Protein AF-0000000076605710 (afdb_homodimer)

Radius of gyration: 17.68 Å; Cα contacts (8 Å, |Δi|>4): 344; chains: 2; bounding box: 40×49×37 Å

Solvent-accessible surface area (backbone atoms only — not comparable to full-atom values): 10952 Å² total; per-residue (Å²): 124,69,54,29,32,46,36,38,36,35,40,30,33,60,92,41,44,65,60,48,52,48,45,44,66,69,43,54,51,50,52,45,43,73,76,45,65,84,54,49,58,42,30,26,36,51,57,64,91,76,65,66,71,50,42,39,36,38,39,35,34,51,25,70,46,70,66,52,46,51,54,49,51,61,61,44,48,64,55,52,50,49,51,32,73,74,51,44,82,58,50,43,73,51,74,47,37,30,36,56,72,41,114,124,69,53,29,33,44,36,39,36,36,41,31,34,59,91,42,44,67,60,50,53,48,44,43,66,68,42,54,51,50,52,46,44,73,76,44,66,84,52,50,58,40,29,26,35,51,56,66,91,78,66,67,71,50,44,40,34,38,40,35,34,52,26,68,45,69,66,51,47,52,53,49,51,61,61,44,48,65,54,52,50,49,51,33,71,74,50,43,83,58,49,43,74,50,74,49,36,31,37,58,73,44,115

Secondary structure (DSSP, 8-state):
-PPEEEEEEEEEEGGGHHHHHHHIIIIIHHHHHHH-TT-EEEEEEEE-SS--SEEEEEEEEEESSHHHHHHHHHHHHHHHHHHHHHHTTSSEEEEEEEEEEE-/-PPEEEEEEEEEEGGGHHHHHHHIIIIIHHHHHHH-TT-EEEEEEEE-SS--SEEEEEEEEEESSHHHHHHHHHHHHHHHHHHHHHHTTSSEEEEEEEEEEE-

Foldseek 3Di:
DWKKKKKKKKKAFPVCVVVVVCLVVPPLVVQCCVVPVPKDKDKDWDDDPPDDRITMMMIIIIDDDVVVVVVSCVSVVVSVVVVCVVPPPNMDMDIDMDTDDDD/DWKKKKKKKKKAFPVCVVVVVCLVVPPLVVQCCVVPVPKDKDKDWDDDPVDDRITMMMIIIIDDDVVVVVVSCVSVVVSVVVVCVVQPPNMDMDIDMDTDDDD

Sequence (206 aa):
MSVLIFNTSFYVPVTFADVWEEWIKTRLLPNVEASLPQLVVEVFEVVSQTGGEHLIYSVQWRCNNSEEIGQLDDLLAPELQSLVAQFGDKITHFSSVMKRTMGMSVLIFNTSFYVPVTFADVWEEWIKTRLLPNVEASLPQLVVEVFEVVSQTGGEHLIYSVQWRCNNSEEIGQLDDLLAPELQSLVAQFGDKITHFSSVMKRTMG

InterPro domains:
  IPR025563 Protein of unknown function DUF4286 [PF14114] (4-100)

Structure (mmCIF, N/CA/C/O backbone):
data_AF-0000000076605710-model_v1
#
loop_
_entity.id
_entity.type
_entity.pdbx_description
1 polymer 'DUF4286 domain-containing protein'
#
loop_
_atom_site.group_PDB
_atom_site.id
_atom_site.type_symbol
_atom_site.label_atom_id
_atom_site.label_alt_id
_atom_site.label_comp_id
_atom_site.label_asym_id
_atom_site.label_entity_id
_atom_site.label_seq_id
_atom_site.pdbx_PDB_ins_code
_atom_site.Cartn_x
_atom_site.Cartn_y
_atom_site.Cartn_z
_atom_site.occupancy
_atom_site.B_iso_or_equiv
_atom_site.auth_seq_id
_atom_site.auth_comp_id
_atom_site.auth_asym_id
_atom_site.auth_atom_id
_atom_site.pdbx_PDB_model_num
ATOM 1 N N . MET A 1 1 ? 21.141 -0.659 0.646 1 48 1 MET A N 1
ATOM 2 C CA . MET A 1 1 ? 20.312 -0.821 -0.549 1 48 1 MET A CA 1
ATOM 3 C C . MET A 1 1 ? 18.828 -0.706 -0.211 1 48 1 MET A C 1
ATOM 5 O O . MET A 1 1 ? 18.375 -1.271 0.782 1 48 1 MET A O 1
ATOM 9 N N . SER A 1 2 ? 18.016 0.394 -0.629 1 64.75 2 SER A N 1
ATOM 10 C CA . SER A 1 2 ? 16.688 0.756 -0.138 1 64.75 2 SER A CA 1
ATOM 11 C C . SER A 1 2 ? 15.664 -0.318 -0.479 1 64.75 2 SER A C 1
ATOM 13 O O . SER A 1 2 ? 15.75 -0.955 -1.531 1 64.75 2 SER A O 1
ATOM 15 N N . VAL A 1 3 ? 14.969 -0.898 0.434 1 82.5 3 VAL A N 1
ATOM 16 C CA . VAL A 1 3 ? 13.961 -1.943 0.311 1 82.5 3 VAL A CA 1
ATOM 17 C C . VAL A 1 3 ? 12.844 -1.475 -0.618 1 82.5 3 VAL A C 1
ATOM 19 O O . VAL A 1 3 ? 12.383 -0.334 -0.521 1 82.5 3 VAL A O 1
ATOM 22 N N . LEU A 1 4 ? 12.641 -2.273 -1.736 1 94.94 4 LEU A N 1
ATOM 23 C CA . LEU A 1 4 ? 11.516 -2.076 -2.652 1 94.94 4 LEU A CA 1
ATOM 24 C C . LEU A 1 4 ? 10.336 -2.963 -2.268 1 94.94 4 LEU A C 1
ATOM 26 O O . LEU A 1 4 ? 10.531 -4.086 -1.794 1 94.94 4 LEU A O 1
ATOM 30 N N . ILE A 1 5 ? 9.156 -2.396 -2.424 1 96.62 5 ILE A N 1
ATOM 31 C CA . ILE A 1 5 ? 7.945 -3.186 -2.221 1 96.62 5 ILE A CA 1
ATOM 32 C C . ILE A 1 5 ? 7.238 -3.396 -3.557 1 96.62 5 ILE A C 1
ATOM 34 O O . ILE A 1 5 ? 6.988 -2.438 -4.293 1 96.62 5 ILE A O 1
ATOM 38 N N . PHE A 1 6 ? 7.117 -4.594 -3.902 1 97.31 6 PHE A N 1
ATOM 39 C CA . PHE A 1 6 ? 6.242 -4.938 -5.02 1 97.31 6 PHE A CA 1
ATOM 40 C C . PHE A 1 6 ? 4.816 -5.172 -4.539 1 97.31 6 PHE A C 1
ATOM 42 O O . PHE A 1 6 ? 4.543 -6.148 -3.836 1 97.31 6 PHE A O 1
ATOM 49 N N . ASN A 1 7 ? 3.871 -4.293 -4.906 1 96.38 7 ASN A N 1
ATOM 50 C CA . ASN A 1 7 ? 2.492 -4.32 -4.43 1 96.38 7 ASN A CA 1
ATOM 51 C C . ASN A 1 7 ? 1.525 -4.734 -5.535 1 96.38 7 ASN A C 1
ATOM 53 O O . ASN A 1 7 ? 1.534 -4.16 -6.625 1 96.38 7 ASN A O 1
ATOM 57 N N . THR A 1 8 ? 0.757 -5.75 -5.312 1 97 8 THR A N 1
ATOM 58 C CA . THR A 1 8 ? -0.344 -6.102 -6.203 1 97 8 THR A CA 1
ATOM 59 C C . THR A 1 8 ? -1.68 -6.02 -5.469 1 97 8 THR A C 1
ATOM 61 O O . THR A 1 8 ? -1.888 -6.707 -4.469 1 97 8 THR A O 1
ATOM 64 N N . SER A 1 9 ? -2.559 -5.156 -5.949 1 96.56 9 SER A N 1
ATOM 65 C CA . SER A 1 9 ? -3.904 -5.023 -5.398 1 96.56 9 SER A CA 1
ATOM 66 C C . SER A 1 9 ? -4.918 -5.812 -6.219 1 96.56 9 SER A C 1
ATOM 68 O O . SER A 1 9 ? -4.852 -5.828 -7.449 1 96.56 9 SER A O 1
ATOM 70 N N . PHE A 1 10 ? -5.82 -6.418 -5.586 1 97.19 10 PHE A N 1
ATOM 71 C CA . PHE A 1 10 ? -6.891 -7.195 -6.199 1 97.19 10 PHE A CA 1
ATOM 72 C C . PHE A 1 10 ? -8.25 -6.613 -5.844 1 97.19 10 PHE A C 1
ATOM 74 O O . PHE A 1 10 ? -8.516 -6.293 -4.684 1 97.19 10 PHE A O 1
ATOM 81 N N . TYR A 1 11 ? -9.031 -6.395 -6.793 1 96.62 11 TYR A N 1
ATOM 82 C CA . TYR A 1 11 ? -10.43 -6.012 -6.652 1 96.62 11 TYR A CA 1
ATOM 83 C C . TYR A 1 11 ? -11.352 -7.215 -6.844 1 96.62 11 TYR A C 1
ATOM 85 O O . TYR A 1 11 ? -11.508 -7.711 -7.961 1 96.62 11 TYR A O 1
ATOM 93 N N . VAL A 1 12 ? -11.938 -7.648 -5.777 1 96.56 12 VAL A N 1
ATOM 94 C CA . VAL A 1 12 ? -12.594 -8.953 -5.734 1 96.56 12 VAL A CA 1
ATOM 95 C C . VAL A 1 12 ? -14.062 -8.773 -5.348 1 96.56 12 VAL A C 1
ATOM 97 O O . VAL A 1 12 ? -14.367 -8.352 -4.23 1 96.56 12 VAL A O 1
ATOM 100 N N . PRO A 1 13 ? -15.016 -9.102 -6.32 1 96.69 13 PRO A N 1
ATOM 101 C CA . PRO A 1 13 ? -16.406 -9.133 -5.855 1 96.69 13 PRO A CA 1
ATOM 102 C C . PRO A 1 13 ? -16.578 -9.984 -4.602 1 96.69 13 PRO A C 1
ATOM 104 O O . PRO A 1 13 ? -15.953 -11.031 -4.469 1 96.69 13 PRO A O 1
ATOM 107 N N . VAL A 1 14 ? -17.469 -9.469 -3.715 1 94.69 14 VAL A N 1
ATOM 108 C CA . VAL A 1 14 ? -17.703 -10.133 -2.438 1 94.69 14 VAL A CA 1
ATOM 109 C C . VAL A 1 14 ? -18.031 -11.602 -2.678 1 94.69 14 VAL A C 1
ATOM 111 O O . VAL A 1 14 ? -17.625 -12.477 -1.906 1 94.69 14 VAL A O 1
ATOM 114 N N . THR A 1 15 ? -18.672 -11.922 -3.773 1 95.38 15 THR A N 1
ATOM 115 C CA . THR A 1 15 ? -19.125 -13.273 -4.078 1 95.38 15 THR A CA 1
ATOM 116 C C . THR A 1 15 ? -17.938 -14.172 -4.438 1 95.38 15 THR A C 1
ATOM 118 O O . THR A 1 15 ? -18.078 -15.398 -4.453 1 95.38 15 THR A O 1
ATOM 121 N N . PHE A 1 16 ? -16.812 -13.578 -4.68 1 96.75 16 PHE A N 1
ATOM 122 C CA . PHE A 1 16 ? -15.656 -14.359 -5.09 1 96.75 16 PHE A CA 1
ATOM 123 C C . PHE A 1 16 ? -14.586 -14.344 -4.008 1 96.75 16 PHE A C 1
ATOM 125 O O . PHE A 1 16 ? -13.477 -14.852 -4.215 1 96.75 16 PHE A O 1
ATOM 132 N N . ALA A 1 17 ? -14.844 -13.758 -2.869 1 94.94 17 ALA A N 1
ATOM 133 C CA . ALA A 1 17 ? -13.852 -13.586 -1.81 1 94.94 17 ALA A CA 1
ATOM 134 C C . ALA A 1 17 ? -13.227 -14.914 -1.41 1 94.94 17 ALA A C 1
ATOM 136 O O . ALA A 1 17 ? -12.008 -15.039 -1.327 1 94.94 17 ALA A O 1
ATOM 137 N N . ASP A 1 18 ? -14.055 -15.898 -1.23 1 96.06 18 ASP A N 1
ATOM 138 C CA . ASP A 1 18 ? -13.57 -17.203 -0.801 1 96.06 18 ASP A CA 1
ATOM 139 C C . ASP A 1 18 ? -12.68 -17.828 -1.866 1 96.06 18 ASP A C 1
ATOM 141 O O . ASP A 1 18 ? -11.656 -18.453 -1.544 1 96.06 18 ASP A O 1
ATOM 145 N N . VAL A 1 19 ? -13.094 -17.734 -3.066 1 95.5 19 VAL A N 1
ATOM 146 C CA . VAL A 1 19 ? -12.344 -18.312 -4.176 1 95.5 19 VAL A CA 1
ATOM 147 C C . VAL A 1 19 ? -10.977 -17.641 -4.289 1 95.5 19 VAL A C 1
ATOM 149 O O . VAL A 1 19 ? -9.961 -18.312 -4.465 1 95.5 19 VAL A O 1
ATOM 152 N N . TRP A 1 20 ? -10.961 -16.375 -4.172 1 97 20 TRP A N 1
ATOM 153 C CA . TRP A 1 20 ? -9.695 -15.633 -4.234 1 97 20 TRP A CA 1
ATOM 154 C C . TRP A 1 20 ? -8.781 -16.031 -3.08 1 97 20 TRP A C 1
ATOM 156 O O . TRP A 1 20 ? -7.582 -16.234 -3.273 1 97 20 TRP A O 1
ATOM 166 N N . GLU A 1 21 ? -9.375 -16.094 -1.9 1 96.31 21 GLU A N 1
ATOM 167 C CA . GLU A 1 21 ? -8.586 -16.453 -0.726 1 96.31 21 GLU A CA 1
ATOM 168 C C . GLU A 1 21 ? -7.973 -17.844 -0.879 1 96.31 21 GLU A C 1
ATOM 170 O O . GLU A 1 21 ? -6.816 -18.062 -0.519 1 96.31 21 GLU A O 1
ATOM 175 N N . GLU A 1 22 ? -8.766 -18.719 -1.435 1 96.12 22 GLU A N 1
ATOM 176 C CA . GLU A 1 22 ? -8.234 -20.047 -1.696 1 96.12 22 GLU A CA 1
ATOM 177 C C . GLU A 1 22 ? -7.105 -20 -2.723 1 96.12 22 GLU A C 1
ATOM 179 O O . GLU A 1 22 ? -6.066 -20.641 -2.537 1 96.12 22 GLU A O 1
ATOM 184 N N . TRP A 1 23 ? -7.336 -19.266 -3.803 1 97.06 23 TRP A N 1
ATOM 185 C CA . TRP A 1 23 ? -6.344 -19.125 -4.867 1 97.06 23 TRP A CA 1
ATOM 186 C C . TRP A 1 23 ? -5.047 -18.531 -4.332 1 97.06 23 TRP A C 1
ATOM 188 O O . TRP A 1 23 ? -3.961 -19.062 -4.605 1 97.06 23 TRP A O 1
ATOM 198 N N . ILE A 1 24 ? -5.102 -17.5 -3.486 1 97.62 24 ILE A N 1
ATOM 199 C CA . ILE A 1 24 ? -3.914 -16.828 -2.957 1 97.62 24 ILE A CA 1
ATOM 200 C C . ILE A 1 24 ? -3.16 -17.781 -2.031 1 97.62 24 ILE A C 1
ATOM 202 O O . ILE A 1 24 ? -1.93 -17.844 -2.061 1 97.62 24 ILE A O 1
ATOM 206 N N . LYS A 1 25 ? -3.855 -18.609 -1.23 1 96.69 25 LYS A N 1
ATOM 207 C CA . LYS A 1 25 ? -3.266 -19.469 -0.205 1 96.69 25 LYS A CA 1
ATOM 208 C C . LYS A 1 25 ? -2.693 -20.734 -0.816 1 96.69 25 LYS A C 1
ATOM 210 O O . LYS A 1 25 ? -1.734 -21.312 -0.291 1 96.69 25 LYS A O 1
ATOM 215 N N . THR A 1 26 ? -3.26 -21.141 -1.934 1 96.31 26 THR A N 1
ATOM 216 C CA . THR A 1 26 ? -2.889 -22.469 -2.412 1 96.31 26 THR A CA 1
ATOM 217 C C . THR A 1 26 ? -2.09 -22.375 -3.709 1 96.31 26 THR A C 1
ATOM 219 O O . THR A 1 26 ? -1.462 -23.344 -4.129 1 96.31 26 THR A O 1
ATOM 222 N N . ARG A 1 27 ? -2.125 -21.219 -4.32 1 96.12 27 ARG A N 1
ATOM 223 C CA . ARG A 1 27 ? -1.449 -21.094 -5.609 1 96.12 27 ARG A CA 1
ATOM 224 C C . ARG A 1 27 ? -0.389 -20 -5.57 1 96.12 27 ARG A C 1
ATOM 226 O O . ARG A 1 27 ? 0.808 -20.297 -5.5 1 96.12 27 ARG A O 1
ATOM 233 N N . LEU A 1 28 ? -0.766 -18.766 -5.477 1 97.38 28 LEU A N 1
ATOM 234 C CA . LEU A 1 28 ? 0.167 -17.672 -5.652 1 97.38 28 LEU A CA 1
ATOM 235 C C . LEU A 1 28 ? 1.242 -17.688 -4.57 1 97.38 28 LEU A C 1
ATOM 237 O O . LEU A 1 28 ? 2.436 -17.719 -4.879 1 97.38 28 LEU A O 1
ATOM 241 N N . LEU A 1 29 ? 0.812 -17.656 -3.322 1 97.5 29 LEU A N 1
ATOM 242 C CA . LEU A 1 29 ? 1.769 -17.516 -2.23 1 97.5 29 LEU A CA 1
ATOM 243 C C . LEU A 1 29 ? 2.701 -18.719 -2.158 1 97.5 29 LEU A C 1
ATOM 245 O O . LEU A 1 29 ? 3.924 -18.562 -2.104 1 97.5 29 LEU A O 1
ATOM 249 N N . PRO A 1 30 ? 2.236 -19.953 -2.246 1 97.56 30 PRO A N 1
ATOM 250 C CA . PRO A 1 30 ? 3.137 -21.109 -2.186 1 97.56 30 PRO A CA 1
ATOM 251 C C . PRO A 1 30 ? 4.121 -21.156 -3.355 1 97.56 30 PRO A C 1
ATOM 253 O O . PRO A 1 30 ? 5.273 -21.547 -3.182 1 97.56 30 PRO A O 1
ATOM 256 N N . ASN A 1 31 ? 3.645 -20.766 -4.488 1 97.56 31 ASN A N 1
ATOM 257 C CA . ASN A 1 31 ? 4.527 -20.75 -5.648 1 97.56 31 ASN A CA 1
ATOM 258 C C . ASN A 1 31 ? 5.688 -19.781 -5.469 1 97.56 31 ASN A C 1
ATOM 260 O O . ASN A 1 31 ? 6.84 -20.125 -5.742 1 97.56 31 ASN A O 1
ATOM 264 N N . VAL A 1 32 ? 5.43 -18.562 -4.996 1 97.69 32 VAL A N 1
ATOM 265 C CA . VAL A 1 32 ? 6.48 -17.578 -4.781 1 97.69 32 VAL A CA 1
ATOM 266 C C . VAL A 1 32 ? 7.41 -18.047 -3.664 1 97.69 32 VAL A C 1
ATOM 268 O O . VAL A 1 32 ? 8.633 -17.938 -3.775 1 97.69 32 VAL A O 1
ATOM 271 N N . GLU A 1 33 ? 6.824 -18.578 -2.6 1 97.12 33 GLU A N 1
ATOM 272 C CA . GLU A 1 33 ? 7.633 -19.062 -1.485 1 97.12 33 GLU A CA 1
ATOM 273 C C . GLU A 1 33 ? 8.602 -20.156 -1.943 1 97.12 33 GLU A C 1
ATOM 275 O O . GLU A 1 33 ? 9.75 -20.188 -1.509 1 97.12 33 GLU A O 1
ATOM 280 N N . ALA A 1 34 ? 8.164 -21.031 -2.824 1 97.56 34 ALA A N 1
ATOM 281 C CA . ALA A 1 34 ? 8.992 -22.125 -3.312 1 97.56 34 ALA A CA 1
ATOM 282 C C . ALA A 1 34 ? 10.148 -21.594 -4.164 1 97.56 34 ALA A C 1
ATOM 284 O O . ALA A 1 34 ? 11.266 -22.109 -4.094 1 97.56 34 ALA A O 1
ATOM 285 N N . SER A 1 35 ? 9.93 -20.578 -4.914 1 97.56 35 SER A N 1
ATOM 286 C CA . SER A 1 35 ? 10.898 -20.094 -5.898 1 97.56 35 SER A CA 1
ATOM 287 C C . SER A 1 35 ? 11.781 -18.984 -5.312 1 97.56 35 SER A C 1
ATOM 289 O O . SER A 1 35 ? 12.945 -18.859 -5.688 1 97.56 35 SER A O 1
ATOM 291 N N . LEU A 1 36 ? 11.188 -18.125 -4.461 1 97.44 36 LEU A N 1
ATOM 292 C CA . LEU A 1 36 ? 11.867 -17.016 -3.797 1 97.44 36 LEU A CA 1
ATOM 293 C C . LEU A 1 36 ? 11.602 -17.031 -2.297 1 97.44 36 LEU A C 1
ATOM 295 O O . LEU A 1 36 ? 10.969 -16.125 -1.765 1 97.44 36 LEU A O 1
ATOM 299 N N . PRO A 1 37 ? 12.219 -18.047 -1.632 1 96.94 37 PRO A N 1
ATOM 300 C CA . PRO A 1 37 ? 11.898 -18.266 -0.219 1 96.94 37 PRO A CA 1
ATOM 301 C C . PRO A 1 37 ? 12.359 -17.109 0.672 1 96.94 37 PRO A C 1
ATOM 303 O O . PRO A 1 37 ? 11.891 -16.969 1.802 1 96.94 37 PRO A O 1
ATOM 306 N N . GLN A 1 38 ? 13.164 -16.234 0.188 1 96.06 38 GLN A N 1
ATOM 307 C CA . GLN A 1 38 ? 13.734 -15.156 0.999 1 96.06 38 GLN A CA 1
ATOM 308 C C . GLN A 1 38 ? 12.805 -13.953 1.058 1 96.06 38 GLN A C 1
ATOM 310 O O . GLN A 1 38 ? 12.992 -13.055 1.876 1 96.06 38 GLN A O 1
ATOM 315 N N . LEU A 1 39 ? 11.812 -13.922 0.18 1 96.38 39 LEU A N 1
ATOM 316 C CA . LEU A 1 39 ? 10.938 -12.758 0.145 1 96.38 39 LEU A CA 1
ATOM 317 C C . LEU A 1 39 ? 9.93 -12.797 1.288 1 96.38 39 LEU A C 1
ATOM 319 O O . LEU A 1 39 ? 9.383 -13.859 1.597 1 96.38 39 LEU A O 1
ATOM 323 N N . VAL A 1 40 ? 9.781 -11.68 1.859 1 95.19 40 VAL A N 1
ATOM 324 C CA . VAL A 1 40 ? 8.75 -11.477 2.871 1 95.19 40 VAL A CA 1
ATOM 325 C C . VAL A 1 40 ? 7.484 -10.922 2.219 1 95.19 40 VAL A C 1
ATOM 327 O O . VAL A 1 40 ? 7.547 -9.969 1.445 1 95.19 40 VAL A O 1
ATOM 330 N N . VAL A 1 41 ? 6.34 -11.578 2.535 1 97.25 41 VAL A N 1
ATOM 331 C CA . VAL A 1 41 ? 5.074 -11.133 1.959 1 97.25 41 VAL A CA 1
ATOM 332 C C . VAL A 1 41 ? 4.098 -10.773 3.074 1 97.25 41 VAL A C 1
ATOM 334 O O . VAL A 1 41 ? 4.082 -11.414 4.129 1 97.25 41 VAL A O 1
ATOM 337 N N . GLU A 1 42 ? 3.363 -9.766 2.852 1 95.25 42 GLU A N 1
ATOM 338 C CA . GLU A 1 42 ? 2.219 -9.391 3.678 1 95.25 42 GLU A CA 1
ATOM 339 C C . GLU A 1 42 ? 0.968 -9.188 2.828 1 95.25 42 GLU A C 1
ATOM 341 O O . GLU A 1 42 ? 1.04 -8.617 1.736 1 95.25 42 GLU A O 1
ATOM 346 N N . VAL A 1 43 ? -0.149 -9.719 3.338 1 97 43 VAL A N 1
ATOM 347 C CA . VAL A 1 43 ? -1.433 -9.562 2.662 1 97 43 VAL A CA 1
ATOM 348 C C . VAL A 1 43 ? -2.365 -8.703 3.512 1 97 43 VAL A C 1
ATOM 350 O O . VAL A 1 43 ? -2.549 -8.969 4.703 1 97 43 VAL A O 1
ATOM 353 N N . PHE A 1 44 ? -2.896 -7.703 2.84 1 96.38 44 PHE A N 1
ATOM 354 C CA . PHE A 1 44 ? -3.779 -6.77 3.531 1 96.38 44 PHE A CA 1
ATOM 355 C C . PHE A 1 44 ? -5.152 -6.738 2.871 1 96.38 44 PHE A C 1
ATOM 357 O O . PHE A 1 44 ? -5.266 -6.895 1.653 1 96.38 44 PHE A O 1
ATOM 364 N N . GLU A 1 45 ? -6.148 -6.562 3.658 1 95.12 45 GLU A N 1
ATOM 365 C CA . GLU A 1 45 ? -7.449 -6.086 3.201 1 95.12 45 GLU A CA 1
ATOM 366 C C . GLU A 1 45 ? -7.57 -4.574 3.369 1 95.12 45 GLU A C 1
ATOM 368 O O . GLU A 1 45 ? -7.258 -4.035 4.434 1 95.12 45 GLU A O 1
ATOM 373 N N . VAL A 1 46 ? -7.914 -3.873 2.262 1 94.44 46 VAL A N 1
ATOM 374 C CA . VAL A 1 46 ? -8.195 -2.445 2.367 1 94.44 46 VAL A CA 1
ATOM 375 C C . VAL A 1 46 ? -9.594 -2.232 2.941 1 94.44 46 VAL A C 1
ATOM 377 O O . VAL A 1 46 ? -10.594 -2.58 2.307 1 94.44 46 VAL A O 1
ATOM 380 N N . VAL A 1 47 ? -9.656 -1.692 4.137 1 89.19 47 VAL A N 1
ATOM 381 C CA . VAL A 1 47 ? -10.898 -1.603 4.898 1 89.19 47 VAL A CA 1
ATOM 382 C C . VAL A 1 47 ? -11.656 -0.337 4.504 1 89.19 47 VAL A C 1
ATOM 384 O O . VAL A 1 47 ? -11.141 0.773 4.645 1 89.19 47 VAL A O 1
ATOM 387 N N . SER A 1 48 ? -12.703 -0.587 3.781 1 77.19 48 SER A N 1
ATOM 388 C CA . SER A 1 48 ? -13.602 0.522 3.477 1 77.19 48 SER A CA 1
ATOM 389 C C . SER A 1 48 ? -14.656 0.7 4.566 1 77.19 48 SER A C 1
ATOM 391 O O . SER A 1 48 ? -15.047 -0.269 5.219 1 77.19 48 SER A O 1
ATOM 393 N N . GLN A 1 49 ? -14.992 1.981 4.863 1 69.06 49 GLN A N 1
ATOM 394 C CA . GLN A 1 49 ? -16.047 2.248 5.836 1 69.06 49 GLN A CA 1
ATOM 395 C C . GLN A 1 49 ? -17.422 1.977 5.238 1 69.06 49 GLN A C 1
ATOM 397 O O . GLN A 1 49 ? -18.375 1.654 5.961 1 69.06 49 GLN A O 1
ATOM 402 N N . THR A 1 50 ? -17.641 2.016 4.02 1 67.56 50 THR A N 1
ATOM 403 C CA . THR A 1 50 ? -18.984 1.976 3.439 1 67.56 50 THR A CA 1
ATOM 404 C C . THR A 1 50 ? -19.312 0.576 2.928 1 67.56 50 THR A C 1
ATOM 406 O O . THR A 1 50 ? -20.438 0.305 2.523 1 67.56 50 THR A O 1
ATOM 409 N N . GLY A 1 51 ? -18.562 -0.346 3.291 1 68.56 51 GLY A N 1
ATOM 410 C CA . GLY A 1 51 ? -18.828 -1.613 2.631 1 68.56 51 GLY A CA 1
ATOM 411 C C . GLY A 1 51 ? -19.016 -1.477 1.132 1 68.56 51 GLY A C 1
ATOM 412 O O . GLY A 1 51 ? -19.062 -0.363 0.606 1 68.56 51 GLY A O 1
ATOM 413 N N . GLY A 1 52 ? -18.75 -2.381 0.242 1 80.62 52 GLY A N 1
ATOM 414 C CA . GLY A 1 52 ? -18.969 -2.311 -1.192 1 80.62 52 GLY A CA 1
ATOM 415 C C . GLY A 1 52 ? -19.094 -3.676 -1.845 1 80.62 52 GLY A C 1
ATOM 416 O O . GLY A 1 52 ? -19.031 -4.703 -1.164 1 80.62 52 GLY A O 1
ATOM 417 N N . GLU A 1 53 ? -19.516 -3.631 -3.08 1 90.38 53 GLU A N 1
ATOM 418 C CA . GLU A 1 53 ? -19.656 -4.836 -3.893 1 90.38 53 GLU A CA 1
ATOM 419 C C . GLU A 1 53 ? -18.297 -5.496 -4.133 1 90.38 53 GLU A C 1
ATOM 421 O O . GLU A 1 53 ? -18.234 -6.668 -4.52 1 90.38 53 GLU A O 1
ATOM 426 N N . HIS A 1 54 ? -17.266 -4.805 -3.891 1 93.75 54 HIS A N 1
ATOM 427 C CA . HIS A 1 54 ? -15.938 -5.359 -4.09 1 93.75 54 HIS A CA 1
ATOM 428 C C . HIS A 1 54 ? -15.094 -5.242 -2.824 1 93.75 54 HIS A C 1
ATOM 430 O O . HIS A 1 54 ? -15.195 -4.25 -2.098 1 93.75 54 HIS A O 1
ATOM 436 N N . LEU A 1 55 ? -14.312 -6.25 -2.58 1 95 55 LEU A N 1
ATOM 437 C CA . LEU A 1 55 ? -13.227 -6.219 -1.611 1 95 55 LEU A CA 1
ATOM 438 C C . LEU A 1 55 ? -11.898 -5.906 -2.297 1 95 55 LEU A C 1
ATOM 440 O O . LEU A 1 55 ? -11.68 -6.305 -3.445 1 95 55 LEU A O 1
ATOM 444 N N . ILE A 1 56 ? -11.102 -5.148 -1.61 1 95.88 56 ILE A N 1
ATOM 445 C CA . ILE A 1 56 ? -9.773 -4.852 -2.143 1 95.88 56 ILE A CA 1
ATOM 446 C C . ILE A 1 56 ? -8.711 -5.473 -1.247 1 95.88 56 ILE A C 1
ATOM 448 O O . ILE A 1 56 ? -8.711 -5.266 -0.032 1 95.88 56 ILE A O 1
ATOM 452 N N . TYR A 1 57 ? -7.848 -6.285 -1.842 1 96.94 57 TYR A N 1
ATOM 453 C CA . TYR A 1 57 ? -6.699 -6.871 -1.161 1 96.94 57 TYR A CA 1
ATOM 454 C C . TYR A 1 57 ? -5.391 -6.34 -1.74 1 96.94 57 TYR A C 1
ATOM 456 O O . TYR A 1 57 ? -5.293 -6.098 -2.945 1 96.94 57 TYR A O 1
ATOM 464 N N . SER A 1 58 ? -4.477 -6.141 -0.878 1 96.5 58 SER A N 1
ATOM 465 C CA . SER A 1 58 ? -3.121 -5.758 -1.271 1 96.5 58 SER A CA 1
ATOM 466 C C . SER A 1 58 ? -2.107 -6.82 -0.859 1 96.5 58 SER A C 1
ATOM 468 O O . SER A 1 58 ? -2.02 -7.18 0.316 1 96.5 58 SER A O 1
ATOM 470 N N . VAL A 1 59 ? -1.381 -7.371 -1.816 1 97.94 59 VAL A N 1
ATOM 471 C CA . VAL A 1 59 ? -0.295 -8.312 -1.573 1 97.94 59 VAL A CA 1
ATOM 472 C C . VAL A 1 59 ? 1.049 -7.629 -1.803 1 97.94 59 VAL A C 1
ATOM 474 O O . VAL A 1 59 ? 1.346 -7.188 -2.916 1 97.94 59 VAL A O 1
ATOM 477 N N . GLN A 1 60 ? 1.857 -7.547 -0.729 1 96.44 60 GLN A N 1
ATOM 478 C CA . GLN A 1 60 ? 3.1 -6.781 -0.771 1 96.44 60 GLN A CA 1
ATOM 479 C C . GLN A 1 60 ? 4.305 -7.676 -0.508 1 96.44 60 GLN A C 1
ATOM 481 O O . GLN A 1 60 ? 4.355 -8.375 0.505 1 96.44 60 GLN A O 1
ATOM 486 N N . TRP A 1 61 ? 5.234 -7.66 -1.44 1 97.62 61 TRP A N 1
ATOM 487 C CA . TRP A 1 61 ? 6.508 -8.352 -1.277 1 97.62 61 TRP A CA 1
ATOM 488 C C . TRP A 1 61 ? 7.645 -7.363 -1.062 1 97.62 61 TRP A C 1
ATOM 490 O O . TRP A 1 61 ? 7.777 -6.387 -1.804 1 97.62 61 TRP A O 1
ATOM 500 N N . ARG A 1 62 ? 8.445 -7.621 -0.062 1 96.06 62 ARG A N 1
ATOM 501 C CA . ARG A 1 62 ? 9.656 -6.844 0.152 1 96.06 62 ARG A CA 1
ATOM 502 C C . ARG A 1 62 ? 10.812 -7.402 -0.67 1 96.06 62 ARG A C 1
ATOM 504 O O . ARG A 1 62 ? 11.211 -8.555 -0.49 1 96.06 62 ARG A O 1
ATOM 511 N N . CYS A 1 63 ? 11.273 -6.594 -1.525 1 96.75 63 CYS A N 1
ATOM 512 C CA . CYS A 1 63 ? 12.375 -6.965 -2.402 1 96.75 63 CYS A CA 1
ATOM 513 C C . CYS A 1 63 ? 13.617 -6.129 -2.105 1 96.75 63 CYS A C 1
ATOM 515 O O . CYS A 1 63 ? 13.508 -4.949 -1.762 1 96.75 63 CYS A O 1
ATOM 517 N N . ASN A 1 64 ? 14.789 -6.715 -2.309 1 93.62 64 ASN A N 1
ATOM 518 C CA . ASN A 1 64 ? 16.031 -6.031 -1.974 1 93.62 64 ASN A CA 1
ATOM 519 C C . ASN A 1 64 ? 16.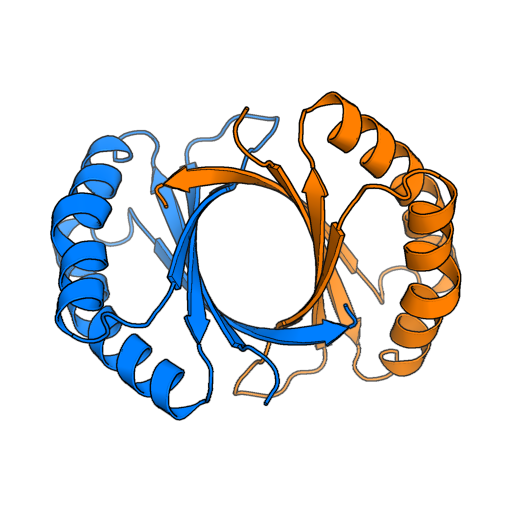594 -5.254 -3.166 1 93.62 64 ASN A C 1
ATOM 521 O O . ASN A 1 64 ? 17.438 -4.375 -3 1 93.62 64 ASN A O 1
ATOM 525 N N . ASN A 1 65 ? 16.156 -5.66 -4.359 1 93.12 65 ASN A N 1
ATOM 526 C CA . ASN A 1 65 ? 16.656 -5.031 -5.574 1 93.12 65 ASN A CA 1
ATOM 527 C C . ASN A 1 65 ? 15.727 -5.262 -6.758 1 93.12 65 ASN A C 1
ATOM 529 O O . ASN A 1 65 ? 14.734 -5.984 -6.645 1 93.12 65 ASN A O 1
ATOM 533 N N . SER A 1 66 ? 16.078 -4.582 -7.809 1 92.88 66 SER A N 1
ATOM 534 C CA . SER A 1 66 ? 15.258 -4.648 -9.008 1 92.88 66 SER A CA 1
ATOM 535 C C . SER A 1 66 ? 15.25 -6.055 -9.602 1 92.88 66 SER A C 1
ATOM 537 O O . SER A 1 66 ? 14.281 -6.461 -10.242 1 92.88 66 SER A O 1
ATOM 539 N N . GLU A 1 67 ? 16.312 -6.809 -9.367 1 95.31 67 GLU A N 1
ATOM 540 C CA . GLU A 1 67 ? 16.359 -8.18 -9.859 1 95.31 67 GLU A CA 1
ATOM 541 C C . GLU A 1 67 ? 15.273 -9.039 -9.227 1 95.31 67 GLU A C 1
ATOM 543 O O . GLU A 1 67 ? 14.578 -9.781 -9.922 1 95.31 67 GLU A O 1
ATOM 548 N N . GLU A 1 68 ? 15.109 -8.898 -7.926 1 96.06 68 GLU A N 1
ATOM 549 C CA . GLU A 1 68 ? 14.062 -9.633 -7.223 1 96.06 68 GLU A CA 1
ATOM 550 C C . GLU A 1 68 ? 12.68 -9.219 -7.711 1 96.06 68 GLU A C 1
ATOM 552 O O . GLU A 1 68 ? 11.781 -10.055 -7.828 1 96.06 68 GLU A O 1
ATOM 557 N N . ILE A 1 69 ? 12.531 -7.98 -8.031 1 96.75 69 ILE A N 1
ATOM 558 C CA . ILE A 1 69 ? 11.281 -7.477 -8.57 1 96.75 69 ILE A CA 1
ATOM 559 C C . ILE A 1 69 ? 10.977 -8.164 -9.898 1 96.75 69 ILE A C 1
ATOM 561 O O . ILE A 1 69 ? 9.859 -8.617 -10.133 1 96.75 69 ILE A O 1
ATOM 565 N N . GLY A 1 70 ? 12.008 -8.133 -10.727 1 96.81 70 GLY A N 1
ATOM 566 C CA . GLY A 1 70 ? 11.836 -8.797 -12.008 1 96.81 70 GLY A CA 1
ATOM 567 C C . GLY A 1 70 ? 11.469 -10.266 -11.875 1 96.81 70 GLY A C 1
ATOM 568 O O . GLY A 1 70 ? 10.57 -10.75 -12.57 1 96.81 70 GLY A O 1
ATOM 569 N N . GLN A 1 71 ? 12.133 -11 -11.023 1 97.75 71 GLN A N 1
ATOM 570 C CA . GLN A 1 71 ? 11.852 -12.406 -10.781 1 97.75 71 GLN A CA 1
ATOM 571 C C . GLN A 1 71 ? 10.422 -12.602 -10.273 1 97.75 71 GLN A C 1
ATOM 573 O O . GLN A 1 71 ? 9.727 -13.523 -10.703 1 97.75 71 GLN A O 1
ATOM 578 N N . LEU A 1 72 ? 10.039 -11.781 -9.344 1 98.06 72 LEU A N 1
ATOM 579 C CA . LEU A 1 72 ? 8.695 -11.852 -8.789 1 98.06 72 LEU A CA 1
ATOM 580 C C . LEU A 1 72 ? 7.645 -11.594 -9.867 1 98.06 72 LEU A C 1
ATOM 582 O O . LEU A 1 72 ? 6.66 -12.328 -9.977 1 98.06 72 LEU A O 1
ATOM 586 N N . ASP A 1 73 ? 7.902 -10.555 -10.609 1 97 73 ASP A N 1
ATOM 587 C CA . ASP A 1 73 ? 6.996 -10.219 -11.703 1 97 73 ASP A CA 1
ATOM 588 C C . ASP A 1 73 ? 6.82 -11.406 -12.648 1 97 73 ASP A C 1
ATOM 590 O O . ASP A 1 73 ? 5.699 -11.727 -13.055 1 97 73 ASP A O 1
ATOM 594 N N . ASP A 1 74 ? 7.902 -12.078 -12.953 1 97.38 74 ASP A N 1
ATOM 595 C CA . ASP A 1 74 ? 7.887 -13.25 -13.828 1 97.38 74 ASP A CA 1
ATOM 596 C C . ASP A 1 74 ? 7.066 -14.383 -13.219 1 97.38 74 ASP A C 1
ATOM 598 O O . ASP A 1 74 ? 6.379 -15.117 -13.93 1 97.38 74 ASP A O 1
ATOM 602 N N . LEU A 1 75 ? 7.141 -14.523 -11.914 1 97.69 75 LEU A N 1
ATOM 603 C CA . LEU A 1 75 ? 6.43 -15.586 -11.227 1 97.69 75 LEU A CA 1
ATOM 604 C C . LEU A 1 75 ? 4.938 -15.289 -11.141 1 97.69 75 LEU A C 1
ATOM 606 O O . LEU A 1 75 ? 4.113 -16.203 -11.188 1 97.69 75 LEU A O 1
ATOM 610 N N . LEU A 1 76 ? 4.605 -14.023 -10.992 1 97.81 76 LEU A N 1
ATOM 611 C CA . LEU A 1 76 ? 3.213 -13.625 -10.82 1 97.81 76 LEU A CA 1
ATOM 612 C C . LEU A 1 76 ? 2.459 -13.688 -12.141 1 97.81 76 LEU A C 1
ATOM 614 O O . LEU A 1 76 ? 1.27 -14.008 -12.172 1 97.81 76 LEU A O 1
ATOM 618 N N . ALA A 1 77 ? 3.168 -13.414 -13.234 1 97.19 77 ALA A N 1
ATOM 619 C CA . ALA A 1 77 ? 2.531 -13.211 -14.531 1 97.19 77 ALA 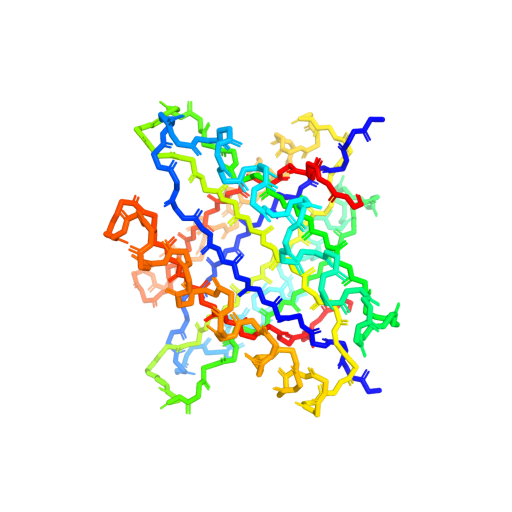A CA 1
ATOM 620 C C . ALA A 1 77 ? 1.657 -14.406 -14.906 1 97.19 77 ALA A C 1
ATOM 622 O O . ALA A 1 77 ? 0.458 -14.25 -15.148 1 97.19 77 ALA A O 1
ATOM 623 N N . PRO A 1 78 ? 2.158 -15.648 -14.883 1 97.19 78 PRO A N 1
ATOM 624 C CA . PRO A 1 78 ? 1.316 -16.781 -15.25 1 97.19 78 PRO A CA 1
ATOM 625 C C . PRO A 1 78 ? 0.171 -17.016 -14.273 1 97.19 78 PRO A C 1
ATOM 627 O O . PRO A 1 78 ? -0.905 -17.484 -14.664 1 97.19 78 PRO A O 1
ATOM 630 N N . GLU A 1 79 ? 0.357 -16.781 -12.953 1 97.06 79 GLU A N 1
ATOM 631 C CA . GLU A 1 79 ? -0.696 -16.953 -11.953 1 97.06 79 GLU A CA 1
ATOM 632 C C . GLU A 1 79 ? -1.826 -15.953 -12.172 1 97.06 79 GLU A C 1
ATOM 634 O O . GLU A 1 79 ? -3.004 -16.312 -12.109 1 97.06 79 GLU A O 1
ATOM 639 N N . LEU A 1 80 ? -1.418 -14.727 -12.484 1 97 80 LEU A N 1
ATOM 640 C CA . LEU A 1 80 ? -2.41 -13.68 -12.727 1 97 80 LEU A CA 1
ATOM 641 C C . LEU A 1 80 ? -3.17 -13.953 -14.023 1 97 80 LEU A C 1
ATOM 643 O O . LEU A 1 80 ? -4.383 -13.734 -14.094 1 97 80 LEU A O 1
ATOM 647 N N . GLN A 1 81 ? -2.447 -14.422 -15.016 1 96.19 81 GLN A N 1
ATOM 648 C CA . GLN A 1 81 ? -3.107 -14.797 -16.266 1 96.19 81 GLN A CA 1
ATOM 649 C C . GLN A 1 81 ? -4.113 -15.922 -16.031 1 96.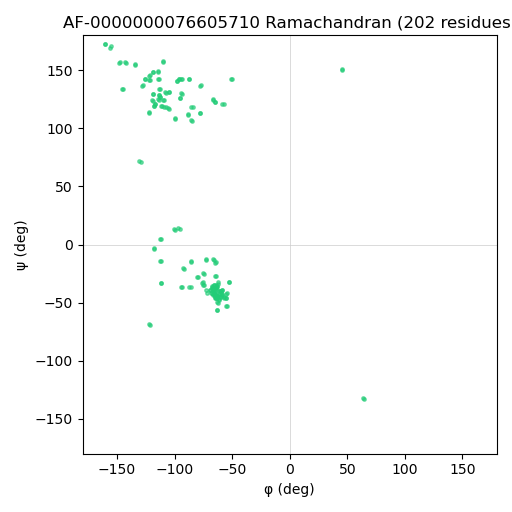19 81 GLN A C 1
ATOM 651 O O . GLN A 1 81 ? -5.207 -15.906 -16.609 1 96.19 81 GLN A O 1
ATOM 656 N N . SER A 1 82 ? -3.73 -16.859 -15.195 1 94.31 82 SER A N 1
ATOM 657 C CA . SER A 1 82 ? -4.637 -17.953 -14.891 1 94.31 82 SER A CA 1
ATOM 658 C C . SER A 1 82 ? -5.879 -17.469 -14.148 1 94.31 82 SER A C 1
ATOM 660 O O . SER A 1 82 ? -6.977 -17.984 -14.367 1 94.31 82 SER A O 1
ATOM 662 N N . LEU A 1 83 ? -5.734 -16.516 -13.227 1 94.69 83 LEU A N 1
ATOM 663 C CA . LEU A 1 83 ? -6.852 -15.914 -12.516 1 94.69 83 LEU A CA 1
ATOM 664 C C . LEU A 1 83 ? -7.82 -15.242 -13.484 1 94.69 83 LEU A C 1
ATOM 666 O O . LEU A 1 83 ? -9.031 -15.453 -13.406 1 94.69 83 LEU A O 1
ATOM 670 N N . VAL A 1 84 ? -7.277 -14.57 -14.469 1 93.94 84 VAL A N 1
ATOM 671 C CA . VAL A 1 84 ? -8.07 -13.883 -15.477 1 93.94 84 VAL A CA 1
ATOM 672 C C . VAL A 1 84 ? -8.789 -14.914 -16.359 1 93.94 84 VAL A C 1
ATOM 674 O O . VAL A 1 84 ? -9.961 -14.734 -16.703 1 93.94 84 VAL A O 1
ATOM 677 N N . ALA A 1 85 ? -8.078 -15.953 -16.703 1 94.81 85 ALA A N 1
ATOM 678 C CA . ALA A 1 85 ? -8.664 -17 -17.547 1 94.81 85 ALA A CA 1
ATOM 679 C C . ALA A 1 85 ? -9.852 -17.656 -16.844 1 94.81 85 ALA A C 1
ATOM 681 O O . ALA A 1 85 ? -10.836 -18.031 -17.484 1 94.81 85 ALA A O 1
ATOM 682 N N . GLN A 1 86 ? -9.781 -17.766 -15.547 1 93.94 86 GLN A N 1
ATOM 683 C CA . GLN A 1 86 ? -10.805 -18.484 -14.789 1 93.94 86 GLN A CA 1
ATOM 684 C C . GLN A 1 86 ? -11.977 -17.562 -14.453 1 93.94 86 GLN A C 1
ATOM 686 O O . GLN A 1 86 ? -13.133 -18 -14.477 1 93.94 86 GLN A O 1
ATOM 691 N N . PHE A 1 87 ? -11.695 -16.281 -14.156 1 94 87 PHE A N 1
ATOM 692 C CA . PHE A 1 87 ? -12.758 -15.438 -13.602 1 94 87 PHE A CA 1
ATOM 693 C C . PHE A 1 87 ? -13.062 -14.266 -14.531 1 94 87 PHE A C 1
ATOM 695 O O . PHE A 1 87 ? -13.969 -13.484 -14.266 1 94 87 PHE A O 1
ATOM 702 N N . GLY A 1 88 ? -12.32 -14.148 -15.586 1 91.56 88 GLY A N 1
ATOM 703 C CA . GLY A 1 88 ? -12.516 -13.039 -16.5 1 91.56 88 GLY A CA 1
ATOM 704 C C . GLY A 1 88 ? -12.227 -11.688 -15.867 1 91.56 88 GLY A C 1
ATOM 705 O O . GLY A 1 88 ? -11.188 -11.508 -15.227 1 91.56 88 GLY A O 1
ATOM 706 N N . ASP A 1 89 ? -13.18 -10.758 -16.109 1 93 89 ASP A N 1
ATOM 707 C CA . ASP A 1 89 ? -12.961 -9.406 -15.602 1 93 89 ASP A CA 1
ATOM 708 C C . ASP A 1 89 ? -13.641 -9.211 -14.242 1 93 89 ASP A C 1
ATOM 710 O O . ASP A 1 89 ? -13.773 -8.078 -13.773 1 93 89 ASP A O 1
ATOM 714 N N . LYS A 1 90 ? -14.023 -10.25 -13.672 1 95.5 90 LYS A N 1
ATOM 715 C CA . LYS A 1 90 ? -14.695 -10.141 -12.375 1 95.5 90 LYS A CA 1
ATOM 716 C C . LYS A 1 90 ? -13.719 -9.75 -11.273 1 95.5 90 LYS A C 1
ATOM 718 O O . LYS A 1 90 ? -14.078 -9.039 -10.336 1 95.5 90 LYS A O 1
ATOM 723 N N . ILE A 1 91 ? -12.5 -10.414 -11.367 1 97.19 91 ILE A N 1
ATOM 724 C CA . ILE A 1 91 ? -11.406 -10.039 -10.477 1 97.19 91 ILE A CA 1
ATOM 725 C C . ILE A 1 91 ? -10.336 -9.289 -11.266 1 97.19 91 ILE A C 1
ATOM 727 O O . ILE A 1 91 ? -9.781 -9.82 -12.234 1 97.19 91 ILE A O 1
ATOM 731 N N . THR A 1 92 ? -10.133 -8.062 -10.867 1 96.75 92 THR A N 1
ATOM 732 C CA . THR A 1 92 ? -9.102 -7.27 -11.516 1 96.75 92 THR A CA 1
ATOM 733 C C . THR A 1 92 ? -7.922 -7.039 -10.57 1 96.75 92 THR A C 1
ATOM 735 O O . THR A 1 92 ? -8.039 -7.238 -9.367 1 96.75 92 THR A O 1
ATOM 738 N N . HIS A 1 93 ? -6.793 -6.742 -11.188 1 96.62 93 HIS A N 1
ATOM 739 C CA . HIS A 1 93 ? -5.594 -6.52 -10.383 1 96.62 93 HIS A CA 1
ATOM 740 C C . HIS A 1 93 ? -4.734 -5.41 -10.977 1 96.62 93 HIS A C 1
ATOM 742 O O . HIS A 1 93 ? -4.828 -5.113 -12.164 1 96.62 93 HIS A O 1
ATOM 748 N N . PHE A 1 94 ? -3.934 -4.816 -10.148 1 94.56 94 PHE A N 1
ATOM 749 C CA . PHE A 1 94 ? -2.986 -3.758 -10.477 1 94.56 94 PHE A CA 1
ATOM 750 C C . PHE A 1 94 ? -1.732 -3.869 -9.617 1 94.56 94 PHE A C 1
ATOM 752 O O . PHE A 1 94 ? -1.82 -4.066 -8.406 1 94.56 94 PHE A O 1
ATOM 759 N N . SER A 1 95 ? -0.551 -3.746 -10.352 1 95.31 95 SER A N 1
ATOM 760 C CA . SER A 1 95 ? 0.704 -3.842 -9.617 1 95.31 95 SER A CA 1
ATOM 761 C C . SER A 1 95 ? 1.512 -2.553 -9.727 1 95.31 95 SER A C 1
ATOM 763 O O . SER A 1 95 ? 1.424 -1.845 -10.734 1 95.31 95 SER A O 1
ATOM 765 N N . SER A 1 96 ? 2.238 -2.283 -8.672 1 94 96 SER A N 1
ATOM 766 C CA . SER A 1 96 ? 3.16 -1.154 -8.641 1 94 96 SER A CA 1
ATOM 767 C C . SER A 1 96 ? 4.379 -1.459 -7.777 1 94 96 SER A C 1
ATOM 769 O O . SER A 1 96 ? 4.363 -2.398 -6.98 1 94 96 SER A O 1
ATOM 771 N N . VAL A 1 97 ? 5.43 -0.736 -8.078 1 95.81 97 VAL A N 1
ATOM 772 C CA . VAL A 1 97 ? 6.629 -0.802 -7.25 1 95.81 97 VAL A CA 1
ATOM 773 C C . VAL A 1 97 ? 6.73 0.454 -6.387 1 95.81 97 VAL A C 1
ATOM 775 O O . VAL A 1 97 ? 6.5 1.566 -6.871 1 95.81 97 VAL A O 1
ATOM 778 N N . MET A 1 98 ? 6.969 0.154 -5.117 1 96 98 MET A N 1
ATOM 779 C CA . MET A 1 98 ? 7.195 1.245 -4.176 1 96 98 MET A CA 1
ATOM 780 C C . MET A 1 98 ? 8.625 1.221 -3.648 1 96 98 MET A C 1
ATOM 782 O O . MET A 1 98 ? 9.164 0.154 -3.34 1 96 98 MET A O 1
ATOM 786 N N . LYS A 1 99 ? 9.188 2.406 -3.658 1 95.12 99 LYS A N 1
ATOM 787 C CA . LYS A 1 99 ? 10.531 2.59 -3.119 1 95.12 99 LYS A CA 1
ATOM 788 C C . LYS A 1 99 ? 10.508 3.449 -1.859 1 95.12 99 LYS A C 1
ATOM 790 O O . LYS A 1 99 ? 9.961 4.555 -1.866 1 95.12 99 LYS A O 1
ATOM 795 N N . ARG A 1 100 ? 11.109 2.902 -0.812 1 94.06 100 ARG A N 1
ATOM 796 C CA . ARG A 1 100 ? 11.156 3.662 0.433 1 94.06 100 ARG A CA 1
ATOM 797 C C . ARG A 1 100 ? 12.031 4.902 0.285 1 94.06 100 ARG A C 1
ATOM 799 O O . ARG A 1 100 ? 13.164 4.816 -0.191 1 94.06 100 ARG A O 1
ATOM 806 N N . THR A 1 101 ? 11.414 6.035 0.588 1 93.25 101 THR A N 1
ATOM 807 C CA . THR A 1 101 ? 12.164 7.277 0.425 1 93.25 101 THR A CA 1
ATOM 808 C C . THR A 1 101 ? 12.461 7.91 1.78 1 93.25 101 THR A C 1
ATOM 810 O O . THR A 1 101 ? 13.359 8.75 1.896 1 93.25 101 THR A O 1
ATOM 813 N N . MET A 1 102 ? 11.672 7.801 2.725 1 82.19 102 MET A N 1
ATOM 814 C CA . MET A 1 102 ? 11.898 8.25 4.094 1 82.19 102 MET A CA 1
ATOM 815 C C . MET A 1 102 ? 11.492 7.176 5.098 1 82.19 102 MET A C 1
ATOM 817 O O . MET A 1 102 ? 10.602 6.371 4.828 1 82.19 102 MET A O 1
ATOM 821 N N . GLY A 1 103 ? 12.055 7.172 6.266 1 67.06 103 GLY A N 1
ATOM 822 C CA . GLY A 1 103 ? 11.711 6.266 7.352 1 67.06 103 GLY A CA 1
ATOM 823 C C . GLY A 1 103 ? 12.406 4.918 7.25 1 67.06 103 GLY A C 1
ATOM 824 O O . GLY A 1 103 ? 12.906 4.551 6.188 1 67.06 103 GLY A O 1
ATOM 825 N N . MET B 1 1 ? -3.109 -8.773 18.547 1 47.72 1 MET B N 1
ATOM 826 C CA . MET B 1 1 ? -3.912 -7.695 17.969 1 47.72 1 MET B CA 1
ATOM 827 C C . MET B 1 1 ? -3.393 -7.297 16.594 1 47.72 1 MET B C 1
ATOM 829 O O . MET B 1 1 ? -2.184 -7.156 16.406 1 47.72 1 MET B O 1
ATOM 833 N N . SER B 1 2 ? -4.105 -7.531 15.406 1 65.31 2 SER B N 1
ATOM 834 C CA . SER B 1 2 ? -3.598 -7.469 14.039 1 65.31 2 SER B CA 1
ATOM 835 C C . SER B 1 2 ? -3.18 -6.051 13.672 1 65.31 2 SER B C 1
ATOM 837 O O . SER B 1 2 ? -3.807 -5.078 14.102 1 65.31 2 SER B O 1
ATOM 839 N N . VAL B 1 3 ? -2 -5.789 13.289 1 83.44 3 VAL B N 1
ATOM 840 C CA . VAL B 1 3 ? -1.418 -4.504 12.906 1 83.44 3 VAL B CA 1
ATOM 841 C C . VAL B 1 3 ? -2.203 -3.908 11.734 1 83.44 3 VAL B C 1
ATOM 843 O O . VAL B 1 3 ? -2.539 -4.613 10.781 1 83.44 3 VAL B O 1
ATOM 846 N N . LEU B 1 4 ? -2.77 -2.672 11.977 1 94.94 4 LEU B N 1
ATOM 847 C CA . LEU B 1 4 ? -3.42 -1.879 10.938 1 94.94 4 LEU B CA 1
ATOM 848 C C . LEU B 1 4 ? -2.443 -0.881 10.328 1 94.94 4 LEU B C 1
ATOM 850 O O . LEU B 1 4 ? -1.567 -0.357 11.016 1 94.94 4 LEU B O 1
ATOM 854 N N . ILE B 1 5 ? -2.59 -0.707 9.031 1 96.56 5 ILE B N 1
ATOM 855 C CA . ILE B 1 5 ? -1.812 0.323 8.352 1 96.56 5 ILE B CA 1
ATOM 856 C 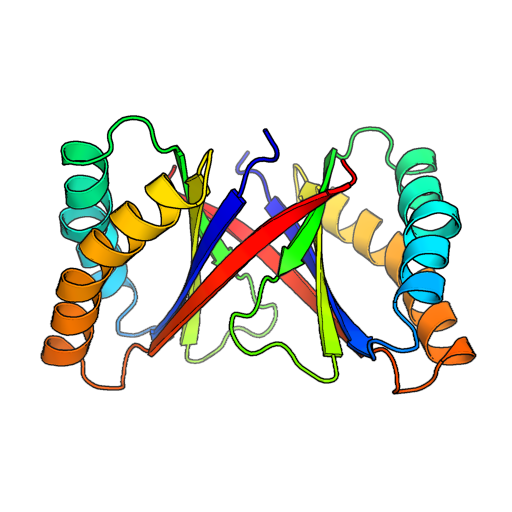C . ILE B 1 5 ? -2.736 1.444 7.879 1 96.56 5 ILE B C 1
ATOM 858 O O . ILE B 1 5 ? -3.744 1.19 7.215 1 96.56 5 ILE B O 1
ATOM 862 N N . PHE B 1 6 ? -2.479 2.566 8.375 1 97.25 6 PHE B N 1
ATOM 863 C CA . PHE B 1 6 ? -3.119 3.752 7.816 1 97.25 6 PHE B CA 1
ATOM 864 C C . PHE B 1 6 ? -2.295 4.324 6.668 1 97.25 6 PHE B C 1
ATOM 866 O O . PHE B 1 6 ? -1.199 4.844 6.883 1 97.25 6 PHE B O 1
ATOM 873 N N . ASN B 1 7 ? -2.805 4.246 5.43 1 96.31 7 ASN B N 1
ATOM 874 C CA . ASN B 1 7 ? -2.086 4.637 4.219 1 96.31 7 ASN B CA 1
ATOM 875 C C . ASN B 1 7 ? -2.664 5.914 3.613 1 96.31 7 ASN B C 1
ATOM 877 O O . ASN B 1 7 ? -3.869 6.004 3.379 1 96.31 7 ASN B O 1
ATOM 881 N N . THR B 1 8 ? -1.85 6.914 3.426 1 96.94 8 THR B N 1
ATOM 882 C CA . THR B 1 8 ? -2.236 8.094 2.662 1 96.94 8 THR B CA 1
ATOM 883 C C . THR B 1 8 ? -1.35 8.258 1.43 1 96.94 8 THR B C 1
ATOM 885 O O . THR B 1 8 ? -0.129 8.375 1.549 1 96.94 8 THR B O 1
ATOM 888 N N . SER B 1 9 ? -1.971 8.227 0.264 1 96.5 9 SER B N 1
ATOM 889 C CA . SER B 1 9 ? -1.264 8.453 -0.992 1 96.5 9 SER B CA 1
ATOM 890 C C . SER B 1 9 ? -1.418 9.898 -1.463 1 96.5 9 SER B C 1
ATOM 892 O O . SER B 1 9 ? -2.498 10.477 -1.351 1 96.5 9 SER B O 1
ATOM 894 N N . PHE B 1 10 ? -0.404 10.438 -1.965 1 97.12 10 PHE B N 1
ATOM 895 C CA . PHE B 1 10 ? -0.369 11.797 -2.496 1 97.12 10 PHE B CA 1
ATOM 896 C C . PHE B 1 10 ? -0.026 11.789 -3.98 1 97.12 10 PHE B C 1
ATOM 898 O O . PHE B 1 10 ? 0.9 11.094 -4.406 1 97.12 10 PHE B O 1
ATOM 905 N N . TYR B 1 11 ? -0.789 12.438 -4.73 1 96.56 11 TYR B N 1
ATOM 906 C CA . TYR B 1 11 ? -0.535 12.703 -6.145 1 96.56 11 TYR B CA 1
ATOM 907 C C . TYR B 1 11 ? 0.028 14.102 -6.348 1 96.56 11 TYR B C 1
ATOM 909 O O . TYR B 1 11 ? -0.693 15.094 -6.207 1 96.56 11 TYR B O 1
ATOM 917 N N . VAL B 1 12 ? 1.271 14.164 -6.672 1 96.56 12 VAL B N 1
ATOM 918 C CA . VAL B 1 12 ? 2.023 15.406 -6.613 1 96.56 12 VAL B CA 1
ATOM 919 C C . VAL B 1 12 ? 2.6 15.734 -7.988 1 96.56 12 VAL B C 1
ATOM 921 O O . VAL B 1 12 ? 3.447 15 -8.5 1 96.56 12 VAL B O 1
ATOM 924 N N . PRO B 1 13 ? 2.084 16.875 -8.641 1 96.69 13 PRO B N 1
ATOM 925 C CA . PRO B 1 13 ? 2.799 17.281 -9.852 1 96.69 13 PRO B CA 1
ATOM 926 C C . PRO B 1 13 ? 4.309 17.391 -9.641 1 96.69 13 PRO B C 1
ATOM 928 O O . PRO B 1 13 ? 4.754 17.828 -8.578 1 96.69 13 PRO B O 1
ATOM 931 N N . VAL B 1 14 ? 5.027 16.969 -10.688 1 94.75 14 VAL B N 1
ATOM 932 C CA . VAL B 1 14 ? 6.488 16.953 -10.617 1 94.75 14 VAL B CA 1
ATOM 933 C C . VAL B 1 14 ? 7 18.328 -10.18 1 94.75 14 VAL B C 1
ATOM 935 O O . VAL B 1 14 ? 7.969 18.422 -9.422 1 94.75 14 VAL B O 1
ATOM 938 N N . THR B 1 15 ? 6.316 19.359 -10.555 1 95.38 15 THR B N 1
ATOM 939 C CA . THR B 1 15 ? 6.742 20.719 -10.281 1 95.38 15 THR B CA 1
ATOM 940 C C . THR B 1 15 ? 6.574 21.062 -8.797 1 95.38 15 THR B C 1
ATOM 942 O O . THR B 1 15 ? 7.125 22.047 -8.312 1 95.38 15 THR B O 1
ATOM 945 N N . PHE B 1 16 ? 5.867 20.234 -8.078 1 96.75 16 PHE B N 1
ATOM 946 C CA . PHE B 1 16 ? 5.605 20.516 -6.672 1 96.75 16 PHE B CA 1
ATOM 947 C C . PHE B 1 16 ? 6.32 19.5 -5.781 1 96.75 16 PHE B C 1
ATOM 949 O O . PHE B 1 16 ? 6.125 19.5 -4.562 1 96.75 16 PHE B O 1
ATOM 956 N N . ALA B 1 17 ? 7.102 18.625 -6.336 1 95 17 ALA B N 1
ATOM 957 C CA . ALA B 1 17 ? 7.742 17.547 -5.598 1 95 17 ALA B CA 1
ATOM 958 C C . ALA B 1 17 ? 8.555 18.078 -4.422 1 95 17 ALA B C 1
ATOM 960 O O . ALA B 1 17 ? 8.422 17.594 -3.295 1 95 17 ALA B O 1
ATOM 961 N N . ASP B 1 18 ? 9.312 19.094 -4.68 1 96.06 18 ASP B N 1
ATOM 962 C CA . ASP B 1 18 ? 10.164 19.656 -3.635 1 96.06 18 ASP B CA 1
ATOM 963 C C . ASP B 1 18 ? 9.328 20.266 -2.51 1 96.06 18 ASP B C 1
ATOM 965 O O . ASP B 1 18 ? 9.664 20.125 -1.334 1 96.06 18 ASP B O 1
ATOM 969 N N . VAL B 1 19 ? 8.312 20.953 -2.873 1 95.56 19 VAL B N 1
ATOM 970 C CA . VAL B 1 19 ? 7.441 21.609 -1.896 1 95.56 19 VAL B CA 1
ATOM 971 C C . VAL B 1 19 ? 6.762 20.547 -1.027 1 95.56 19 VAL B C 1
ATOM 973 O O . VAL B 1 19 ? 6.691 20.688 0.195 1 95.56 19 VAL B O 1
ATOM 976 N N . TRP B 1 20 ? 6.297 19.516 -1.643 1 97.06 20 TRP B N 1
ATOM 977 C CA . TRP B 1 20 ? 5.656 18.438 -0.898 1 97.06 20 TRP B CA 1
ATOM 978 C C . TRP B 1 20 ? 6.645 17.766 0.05 1 97.06 20 TRP B C 1
ATOM 980 O O . TRP B 1 20 ? 6.316 17.484 1.205 1 97.06 20 TRP B O 1
ATOM 990 N N . GLU B 1 21 ? 7.828 17.5 -0.482 1 96.31 21 GLU B N 1
ATOM 991 C CA . GLU B 1 21 ? 8.852 16.859 0.339 1 96.31 21 GLU B CA 1
ATOM 992 C C . GLU B 1 21 ? 9.195 17.703 1.558 1 96.31 21 GLU B C 1
ATOM 994 O O . GLU B 1 21 ? 9.367 17.172 2.66 1 96.31 21 GLU B O 1
ATOM 999 N N . GLU B 1 22 ? 9.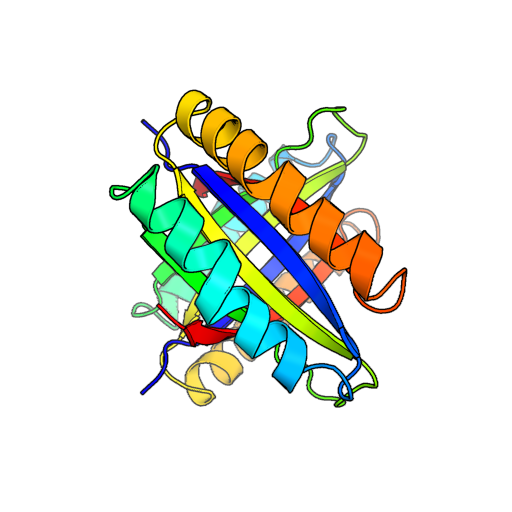258 19 1.327 1 96.25 22 GLU B N 1
ATOM 1000 C CA . GLU B 1 22 ? 9.508 19.891 2.449 1 96.25 22 GLU B CA 1
ATOM 1001 C C . GLU B 1 22 ? 8.352 19.859 3.447 1 96.25 22 GLU B C 1
ATOM 1003 O O . GLU B 1 22 ? 8.578 19.797 4.66 1 96.25 22 GLU B O 1
ATOM 1008 N N . TRP B 1 23 ? 7.133 19.922 2.918 1 97.12 23 TRP B N 1
ATOM 1009 C CA . TRP B 1 23 ? 5.941 19.891 3.756 1 97.12 23 TRP B CA 1
ATOM 1010 C C . TRP B 1 23 ? 5.875 18.609 4.578 1 97.12 23 TRP B C 1
ATOM 1012 O O . TRP B 1 23 ? 5.633 18.656 5.789 1 97.12 23 TRP B O 1
ATOM 1022 N N . ILE B 1 24 ? 6.164 17.453 3.986 1 97.69 24 ILE B N 1
ATOM 1023 C CA . ILE B 1 24 ? 6.09 16.172 4.68 1 97.69 24 ILE B CA 1
ATOM 1024 C C . ILE B 1 24 ? 7.156 16.109 5.766 1 97.69 24 ILE B C 1
ATOM 1026 O O . ILE B 1 24 ? 6.898 15.633 6.875 1 97.69 24 ILE B O 1
ATOM 1030 N N . LYS B 1 25 ? 8.359 16.641 5.531 1 96.75 25 LYS B N 1
ATOM 1031 C CA . LYS B 1 25 ? 9.508 16.531 6.43 1 96.75 25 LYS B CA 1
ATOM 1032 C C . LYS B 1 25 ? 9.414 17.531 7.57 1 96.75 25 LYS B C 1
ATOM 1034 O O . LYS B 1 25 ? 9.93 17.297 8.664 1 96.75 25 LYS B O 1
ATOM 1039 N N . THR B 1 26 ? 8.742 18.641 7.309 1 96.31 26 THR B N 1
ATOM 1040 C CA . THR B 1 26 ? 8.828 19.703 8.297 1 96.31 26 THR B CA 1
ATOM 1041 C C . THR B 1 26 ? 7.488 19.906 8.992 1 96.31 26 THR B C 1
ATOM 1043 O O . THR B 1 26 ? 7.422 20.578 10.031 1 96.31 26 THR B O 1
ATOM 1046 N N . ARG B 1 27 ? 6.449 19.359 8.438 1 96.12 27 ARG B N 1
ATOM 1047 C CA . ARG B 1 27 ? 5.133 19.594 9.016 1 96.12 27 ARG B CA 1
ATOM 1048 C C . ARG B 1 27 ? 4.453 18.281 9.406 1 96.12 27 ARG B C 1
ATOM 1050 O O . ARG B 1 27 ? 4.391 17.938 10.586 1 96.12 27 ARG B O 1
ATOM 1057 N N . LEU B 1 28 ? 4.078 17.469 8.461 1 97.44 28 LEU B N 1
ATOM 1058 C CA . LEU B 1 28 ? 3.24 16.312 8.742 1 97.44 28 LEU B CA 1
ATOM 1059 C C . LEU B 1 28 ? 3.963 15.328 9.656 1 97.44 28 LEU B C 1
ATOM 1061 O O . LEU B 1 28 ? 3.463 14.992 10.734 1 97.44 28 LEU B O 1
ATOM 1065 N N . LEU B 1 29 ? 5.141 14.891 9.227 1 97.5 29 LEU B N 1
ATOM 1066 C CA . LEU B 1 29 ? 5.824 13.828 9.953 1 97.5 29 LEU B CA 1
ATOM 1067 C C . LEU B 1 29 ? 6.223 14.289 11.352 1 97.5 29 LEU B C 1
ATOM 1069 O O . LEU B 1 29 ? 5.941 13.609 12.344 1 97.5 29 LEU B O 1
ATOM 1073 N N . PRO B 1 30 ? 6.785 15.492 11.555 1 97.56 30 PRO B N 1
ATOM 1074 C CA . PRO B 1 30 ? 7.156 15.938 12.898 1 97.56 30 PRO B CA 1
ATOM 1075 C C . PRO B 1 30 ? 5.949 16.109 13.82 1 97.56 30 PRO B C 1
ATOM 1077 O O . PRO B 1 30 ? 6.035 15.812 15.016 1 97.56 30 PRO B O 1
ATOM 1080 N N . ASN B 1 31 ? 4.883 16.562 13.25 1 97.56 31 ASN B N 1
ATOM 1081 C CA . ASN B 1 31 ? 3.682 16.734 14.055 1 97.56 31 ASN B CA 1
ATOM 1082 C C . ASN B 1 31 ? 3.17 15.406 14.594 1 97.56 31 ASN B C 1
ATOM 1084 O O . ASN B 1 31 ? 2.842 15.297 15.781 1 97.56 31 ASN B O 1
ATOM 1088 N N . VAL B 1 32 ? 3.1 14.367 13.766 1 97.69 32 VAL B N 1
ATOM 1089 C CA . VAL B 1 32 ? 2.629 13.055 14.195 1 97.69 32 VAL B CA 1
ATOM 1090 C C . VAL B 1 32 ? 3.619 12.461 15.195 1 97.69 32 VAL B C 1
ATOM 1092 O O . VAL B 1 32 ? 3.215 11.891 16.219 1 97.69 32 VAL B O 1
ATOM 1095 N N . GLU B 1 33 ? 4.895 12.594 14.891 1 97.12 33 GLU B N 1
ATOM 1096 C CA . GLU B 1 33 ? 5.914 12.062 15.789 1 97.12 33 GLU B CA 1
ATOM 1097 C C . GLU B 1 33 ? 5.797 12.68 17.188 1 97.12 33 GLU B C 1
ATOM 1099 O O . GLU B 1 33 ? 5.949 11.984 18.188 1 97.12 33 GLU B O 1
ATOM 1104 N N . ALA B 1 34 ? 5.508 13.969 17.266 1 97.56 34 ALA B N 1
ATOM 1105 C CA . ALA B 1 34 ? 5.391 14.664 18.547 1 97.56 34 ALA B CA 1
ATOM 1106 C C . ALA B 1 34 ? 4.176 14.18 19.328 1 97.56 34 ALA B C 1
ATOM 1108 O O . ALA B 1 34 ? 4.23 14.047 20.562 1 97.56 34 ALA B O 1
ATOM 1109 N N . SER B 1 35 ? 3.111 13.867 18.656 1 97.56 35 SER B N 1
ATOM 1110 C CA . SER B 1 35 ? 1.837 13.562 19.297 1 97.56 35 SER B CA 1
ATOM 1111 C C . SER B 1 35 ? 1.669 12.062 19.516 1 97.56 35 SER B C 1
ATOM 1113 O O . SER B 1 35 ? 1.045 11.633 20.484 1 97.56 35 SER B O 1
ATOM 1115 N N . LEU B 1 36 ? 2.158 11.25 18.562 1 97.38 36 LEU B N 1
ATOM 1116 C CA . LEU B 1 36 ? 2.098 9.797 18.594 1 97.38 36 LEU B CA 1
ATOM 1117 C C . LEU B 1 36 ? 3.469 9.188 18.297 1 97.38 36 LEU B C 1
ATOM 1119 O O . LEU B 1 36 ? 3.654 8.516 17.297 1 97.38 36 LEU B O 1
ATOM 1123 N N . PRO B 1 37 ? 4.363 9.344 19.312 1 96.94 37 PRO B N 1
ATOM 1124 C CA . PRO B 1 37 ? 5.758 8.953 19.078 1 96.94 37 PRO B CA 1
ATOM 1125 C C . PRO B 1 37 ? 5.922 7.445 18.891 1 96.94 37 PRO B C 1
ATOM 1127 O O . PRO B 1 37 ? 6.941 6.992 18.359 1 96.94 37 PRO B O 1
ATOM 1130 N N . GLN B 1 38 ? 4.941 6.676 19.188 1 96.12 38 GLN B N 1
ATOM 1131 C CA . GLN B 1 38 ? 5.051 5.223 19.125 1 96.12 38 GLN B CA 1
ATOM 1132 C C . GLN B 1 38 ? 4.77 4.699 17.719 1 96.12 38 GLN B C 1
ATOM 1134 O O . GLN B 1 38 ? 5.039 3.533 17.422 1 96.12 38 GLN B O 1
ATOM 1139 N N . LEU B 1 39 ? 4.199 5.523 16.875 1 96.38 39 LEU B N 1
ATOM 1140 C CA . LEU B 1 39 ? 3.84 5.051 15.547 1 96.38 39 LEU B CA 1
ATOM 1141 C C . LEU B 1 39 ? 5.07 4.973 14.648 1 96.38 39 LEU B C 1
ATOM 1143 O O . LEU B 1 39 ? 5.926 5.859 14.68 1 96.38 39 LEU B O 1
ATOM 1147 N N . VAL B 1 40 ? 5.102 3.924 13.938 1 95.19 40 VAL B N 1
ATOM 1148 C CA . VAL B 1 40 ? 6.113 3.736 12.906 1 95.19 40 VAL B CA 1
ATOM 1149 C C . VAL B 1 40 ? 5.566 4.195 11.555 1 95.19 40 VAL B C 1
ATOM 1151 O O . VAL B 1 40 ? 4.449 3.826 11.172 1 95.19 40 VAL B O 1
ATOM 1154 N N . VAL B 1 41 ? 6.375 5.027 10.867 1 97.31 41 VAL B N 1
ATOM 1155 C CA . VAL B 1 41 ? 5.949 5.535 9.57 1 97.31 41 VAL B CA 1
ATOM 1156 C C . VAL B 1 41 ? 6.969 5.145 8.5 1 97.31 41 VAL B C 1
ATOM 1158 O O . VAL B 1 41 ? 8.172 5.117 8.766 1 97.31 41 VAL B O 1
ATOM 1161 N N . GLU B 1 42 ? 6.488 4.812 7.387 1 95.19 42 GLU B N 1
ATOM 1162 C CA . GLU B 1 42 ? 7.289 4.637 6.18 1 95.19 42 GLU B CA 1
ATOM 1163 C C . GLU B 1 42 ? 6.723 5.445 5.016 1 95.19 42 GLU B C 1
ATOM 1165 O O . GLU B 1 42 ? 5.504 5.516 4.836 1 95.19 42 GLU B O 1
ATOM 1170 N N . VAL B 1 43 ? 7.633 6.086 4.289 1 97.06 43 VAL B N 1
ATOM 1171 C CA . VAL B 1 43 ? 7.25 6.867 3.115 1 97.06 43 VAL B CA 1
ATOM 1172 C C . VAL B 1 43 ? 7.805 6.211 1.854 1 97.06 43 VAL B C 1
ATOM 1174 O O . VAL B 1 43 ? 9 5.91 1.779 1 97.06 43 VAL B O 1
ATOM 1177 N N . PHE B 1 44 ? 6.883 6.027 0.928 1 96.44 44 PHE B N 1
ATOM 1178 C CA . PHE B 1 44 ? 7.262 5.375 -0.32 1 96.44 44 PHE B CA 1
ATOM 1179 C C . PHE B 1 44 ? 6.961 6.277 -1.513 1 96.44 44 PHE B C 1
ATOM 1181 O O . PHE B 1 44 ? 5.992 7.039 -1.495 1 96.44 44 PHE B O 1
ATOM 1188 N N . GLU B 1 45 ? 7.797 6.191 -2.49 1 95.25 45 GLU B N 1
ATOM 1189 C CA . GLU B 1 45 ? 7.465 6.629 -3.842 1 95.25 45 GLU B CA 1
ATOM 1190 C C . GLU B 1 45 ? 6.977 5.461 -4.695 1 95.25 45 GLU B C 1
ATOM 1192 O O . GLU B 1 45 ? 7.602 4.398 -4.719 1 95.25 45 GLU B O 1
ATOM 1197 N N . VAL B 1 46 ? 5.773 5.625 -5.305 1 94.56 46 VAL B N 1
ATOM 1198 C CA . VAL B 1 46 ? 5.305 4.621 -6.254 1 94.56 46 VAL B CA 1
ATOM 1199 C C . VAL B 1 46 ? 6.023 4.801 -7.59 1 94.56 46 VAL B C 1
ATOM 1201 O O . VAL B 1 46 ? 5.848 5.816 -8.266 1 94.56 46 VAL B O 1
ATOM 1204 N N . VAL B 1 47 ? 6.84 3.836 -7.953 1 89.5 47 VAL B N 1
ATOM 1205 C CA . VAL B 1 47 ? 7.734 3.939 -9.102 1 89.5 47 VAL B CA 1
ATOM 1206 C C . VAL B 1 47 ? 6.988 3.543 -10.375 1 89.5 47 VAL B C 1
ATOM 1208 O O . VAL B 1 47 ? 6.5 2.416 -10.484 1 89.5 47 VAL B O 1
ATOM 1211 N N . SER B 1 48 ? 6.695 4.551 -11.125 1 78.12 48 SER B N 1
ATOM 1212 C CA . SER B 1 48 ? 6.117 4.281 -12.445 1 78.12 48 SER B CA 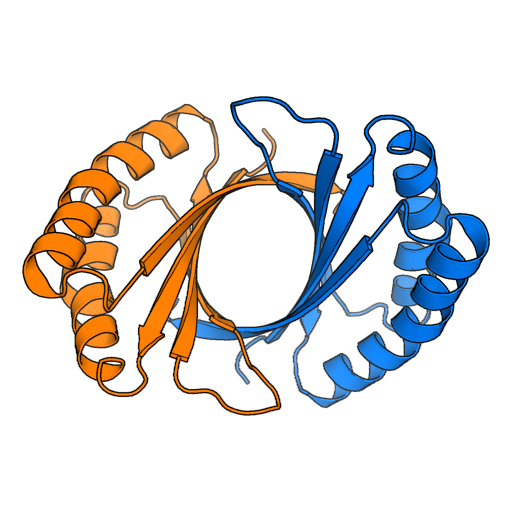1
ATOM 1213 C C . SER B 1 48 ? 7.207 4.07 -13.492 1 78.12 48 SER B C 1
ATOM 1215 O O . SER B 1 48 ? 8.297 4.641 -13.383 1 78.12 48 SER B O 1
ATOM 1217 N N . GLN B 1 49 ? 6.973 3.129 -14.414 1 70.12 49 GLN B N 1
ATOM 1218 C CA . GLN B 1 49 ? 7.91 2.922 -15.508 1 70.12 49 GLN B CA 1
ATOM 1219 C C . GLN B 1 49 ? 7.793 4.031 -16.547 1 70.12 49 GLN B C 1
ATOM 1221 O O . GLN B 1 49 ? 8.766 4.34 -17.25 1 70.12 49 GLN B O 1
ATOM 1226 N N . THR B 1 50 ? 6.773 4.684 -16.719 1 67.75 50 THR B N 1
ATOM 1227 C CA . THR B 1 50 ? 6.551 5.59 -17.828 1 67.75 50 THR B CA 1
ATOM 1228 C C . THR B 1 50 ? 6.793 7.035 -17.422 1 67.75 50 THR B C 1
ATOM 1230 O O . THR B 1 50 ? 6.797 7.938 -18.25 1 67.75 50 THR B O 1
ATOM 1233 N N . GLY B 1 51 ? 7.367 7.203 -16.328 1 68.56 51 GLY B N 1
ATOM 1234 C CA . GLY B 1 51 ? 7.406 8.602 -15.922 1 68.56 51 GLY B CA 1
ATOM 1235 C C . GLY B 1 51 ? 6.078 9.312 -16.109 1 68.56 51 GLY B C 1
ATOM 1236 O O . GLY B 1 51 ? 5.145 8.758 -16.688 1 68.56 51 GLY B O 1
ATOM 1237 N N . GLY B 1 52 ? 5.617 10.297 -15.406 1 80.5 52 GLY B N 1
ATOM 1238 C CA . GLY B 1 52 ? 4.379 11.039 -15.594 1 80.5 52 GLY B CA 1
ATOM 1239 C C . GLY B 1 52 ? 4.438 12.438 -15.016 1 80.5 52 GLY B C 1
ATOM 1240 O O . GLY B 1 52 ? 5.477 12.867 -14.508 1 80.5 52 GLY B O 1
ATOM 1241 N N . GLU B 1 53 ? 3.424 13.164 -15.344 1 90.38 53 GLU B N 1
ATOM 1242 C CA . GLU B 1 53 ? 3.268 14.523 -14.852 1 90.38 53 GLU B CA 1
ATOM 1243 C C . GLU B 1 53 ? 3.07 14.539 -13.336 1 90.38 53 GLU B C 1
ATOM 1245 O O . GLU B 1 53 ? 3.232 15.578 -12.695 1 90.38 53 GLU B O 1
ATOM 1250 N N . HIS B 1 54 ? 2.775 13.469 -12.789 1 93.75 54 HIS B N 1
ATOM 1251 C CA . HIS B 1 54 ? 2.566 13.391 -11.352 1 93.75 54 HIS B CA 1
ATOM 1252 C C . HIS B 1 54 ? 3.445 12.312 -10.719 1 93.75 54 HIS B C 1
ATOM 1254 O O . HIS B 1 54 ? 3.676 11.266 -11.32 1 93.75 54 HIS B O 1
ATOM 1260 N N . LEU B 1 55 ? 3.943 12.602 -9.547 1 95.12 55 LEU B N 1
ATOM 1261 C CA . LEU B 1 55 ? 4.543 11.617 -8.648 1 95.12 55 LEU B CA 1
ATOM 1262 C C . LEU B 1 55 ? 3.527 11.133 -7.617 1 95.12 55 LEU B C 1
ATOM 1264 O O . LEU B 1 55 ? 2.656 11.898 -7.191 1 95.12 55 LEU B O 1
ATOM 1268 N N . ILE B 1 56 ? 3.627 9.867 -7.328 1 95.94 56 ILE B N 1
ATOM 1269 C CA . ILE B 1 56 ? 2.75 9.32 -6.301 1 95.94 56 ILE B CA 1
ATOM 1270 C C . ILE B 1 56 ? 3.58 8.891 -5.094 1 95.94 56 ILE B C 1
ATOM 1272 O O . ILE B 1 56 ? 4.547 8.141 -5.234 1 95.94 56 ILE B O 1
ATOM 1276 N N . TYR B 1 57 ? 3.23 9.43 -3.926 1 97 57 TYR B N 1
ATOM 1277 C CA . TYR B 1 57 ? 3.84 9.031 -2.662 1 97 57 TYR B CA 1
ATOM 1278 C C . TYR B 1 57 ? 2.824 8.336 -1.761 1 97 57 TYR B C 1
ATOM 1280 O O . TYR B 1 57 ? 1.645 8.695 -1.756 1 97 57 TYR B O 1
ATOM 1288 N N . SER B 1 58 ? 3.305 7.359 -1.082 1 96.44 58 SER B N 1
ATOM 1289 C CA . SER B 1 58 ? 2.508 6.668 -0.074 1 96.44 58 SER B CA 1
ATOM 1290 C C . SER B 1 58 ? 3.117 6.824 1.314 1 96.44 58 SER B C 1
ATOM 1292 O O . SER B 1 58 ? 4.285 6.488 1.527 1 96.44 58 SER B O 1
ATOM 1294 N N . VAL B 1 59 ? 2.365 7.406 2.254 1 97.94 59 VAL B N 1
ATOM 1295 C CA . VAL B 1 59 ? 2.762 7.52 3.654 1 97.94 59 VAL B CA 1
ATOM 1296 C C . VAL B 1 59 ? 1.976 6.516 4.496 1 97.94 59 VAL B C 1
ATOM 1298 O O . VAL B 1 59 ? 0.749 6.602 4.586 1 97.94 59 VAL B O 1
ATOM 1301 N N . GLN B 1 60 ? 2.705 5.562 5.117 1 96.44 60 GLN B N 1
ATOM 1302 C CA . GLN B 1 60 ? 2.07 4.457 5.828 1 96.44 60 GLN B CA 1
ATOM 1303 C C . GLN B 1 60 ? 2.438 4.469 7.309 1 96.44 60 GLN B C 1
ATOM 1305 O O . GLN B 1 60 ? 3.619 4.477 7.66 1 96.44 60 GLN B O 1
ATOM 1310 N N . TRP B 1 61 ? 1.416 4.516 8.133 1 97.62 61 TRP B N 1
ATOM 1311 C CA . TRP B 1 61 ? 1.596 4.402 9.578 1 97.62 61 TRP B CA 1
ATOM 1312 C C . TRP B 1 61 ? 1.11 3.049 10.086 1 97.62 61 TRP B C 1
ATOM 1314 O O . TRP B 1 61 ? 0.002 2.617 9.758 1 97.62 61 TRP B O 1
ATOM 1324 N N . ARG B 1 62 ? 1.937 2.395 10.852 1 96.06 62 ARG B N 1
ATOM 1325 C CA . ARG B 1 62 ? 1.528 1.167 11.531 1 96.06 62 ARG B CA 1
ATOM 1326 C C . ARG B 1 62 ? 0.816 1.475 12.844 1 96.06 62 ARG B C 1
ATOM 1328 O O . ARG B 1 62 ? 1.397 2.086 13.742 1 96.06 62 ARG B O 1
ATOM 1335 N N . CYS B 1 63 ? -0.384 1.071 12.883 1 96.75 63 CYS B N 1
ATOM 1336 C CA . CYS B 1 63 ? -1.216 1.289 14.062 1 96.75 63 CYS B CA 1
ATOM 1337 C C . CYS B 1 63 ? -1.587 -0.034 14.719 1 96.75 63 CYS B C 1
ATOM 1339 O O . CYS B 1 63 ? -1.777 -1.041 14.031 1 96.75 63 CYS B O 1
ATOM 1341 N N . ASN B 1 64 ? -1.767 -0.008 16.031 1 93.75 64 ASN B N 1
ATOM 1342 C CA . ASN B 1 64 ? -2.037 -1.238 16.766 1 93.75 64 ASN B CA 1
ATOM 1343 C C . ASN B 1 64 ? -3.537 -1.485 16.922 1 93.75 64 ASN B C 1
ATOM 1345 O O . ASN B 1 64 ? -3.959 -2.604 17.219 1 93.75 64 ASN B O 1
ATOM 1349 N N . ASN B 1 65 ? -4.305 -0.398 16.766 1 93.25 65 ASN B N 1
ATOM 1350 C CA . ASN B 1 65 ? -5.746 -0.505 16.953 1 93.25 65 ASN B CA 1
ATOM 1351 C C . ASN B 1 65 ? -6.484 0.658 16.297 1 93.25 65 ASN B C 1
ATOM 1353 O O . ASN B 1 65 ? -5.855 1.589 15.789 1 93.25 65 ASN B O 1
ATOM 1357 N N . SER B 1 66 ? -7.789 0.496 16.312 1 92.88 66 SER B N 1
ATOM 1358 C CA . SER B 1 66 ? -8.633 1.498 15.672 1 92.88 66 SER B CA 1
ATOM 1359 C C . SER B 1 66 ? -8.523 2.846 16.375 1 92.88 66 SER B C 1
ATOM 1361 O O . SER B 1 66 ? -8.711 3.895 15.758 1 92.88 66 SER B O 1
ATOM 1363 N N . GLU B 1 67 ? -8.211 2.826 17.656 1 95.38 67 GLU B N 1
ATOM 1364 C CA . GLU B 1 67 ? -8.047 4.074 18.406 1 95.38 67 GLU B CA 1
ATOM 1365 C C . GLU B 1 67 ? -6.883 4.895 17.859 1 95.38 67 GLU B C 1
ATOM 1367 O O . GLU B 1 67 ? -7.016 6.102 17.625 1 95.38 67 GLU B O 1
ATOM 1372 N N . GLU B 1 68 ? -5.777 4.234 17.578 1 96.06 68 GLU B N 1
ATOM 1373 C CA . GLU B 1 68 ? -4.617 4.906 17 1 96.06 68 GLU B CA 1
ATOM 1374 C C . GLU B 1 68 ? -4.934 5.445 15.609 1 96.06 68 GLU B C 1
ATOM 1376 O O . GLU B 1 68 ? -4.477 6.527 15.242 1 96.06 68 GLU B O 1
ATOM 1381 N N . ILE B 1 69 ? -5.73 4.73 14.898 1 96.69 69 ILE B N 1
ATOM 1382 C CA . ILE B 1 69 ? -6.156 5.172 13.578 1 96.69 69 ILE B CA 1
ATOM 1383 C C . ILE B 1 69 ? -6.953 6.473 13.703 1 96.69 69 ILE B C 1
ATOM 1385 O O . ILE B 1 69 ? -6.715 7.426 12.953 1 96.69 69 ILE B O 1
ATOM 1389 N N . GLY B 1 70 ? -7.902 6.406 14.609 1 96.81 70 GLY B N 1
ATOM 1390 C CA . GLY B 1 70 ? -8.688 7.605 14.836 1 96.81 70 GLY B CA 1
ATOM 1391 C C . GLY B 1 70 ? -7.852 8.805 15.227 1 96.81 70 GLY B C 1
ATOM 1392 O O . GLY B 1 70 ? -8.047 9.906 14.703 1 96.81 70 GLY B O 1
ATOM 1393 N N . GLN B 1 71 ? -6.93 8.641 16.141 1 97.75 71 GLN B N 1
ATOM 1394 C CA . GLN B 1 71 ? -6.035 9.711 16.578 1 97.75 71 GLN B CA 1
ATOM 1395 C C . GLN B 1 71 ? -5.203 10.234 15.406 1 97.75 71 GLN B C 1
ATOM 1397 O O . GLN B 1 71 ? -5.023 11.445 15.266 1 97.75 71 GLN B O 1
ATOM 1402 N N . LEU B 1 72 ? -4.668 9.344 14.633 1 98.06 72 LEU B N 1
ATOM 1403 C CA . LEU B 1 72 ? -3.865 9.719 13.477 1 98.06 72 LEU B CA 1
ATOM 1404 C C . LEU B 1 72 ? -4.695 10.516 12.477 1 98.06 72 LEU B C 1
ATOM 1406 O O . LEU B 1 72 ? -4.25 11.555 11.984 1 98.06 72 LEU B O 1
ATOM 1410 N N . ASP B 1 73 ? -5.859 9.977 12.203 1 97 73 ASP B N 1
ATOM 1411 C CA . ASP B 1 73 ? -6.762 10.664 11.289 1 97 73 ASP B CA 1
ATOM 1412 C C . ASP B 1 73 ? -7.023 12.102 11.75 1 97 73 ASP B C 1
ATOM 14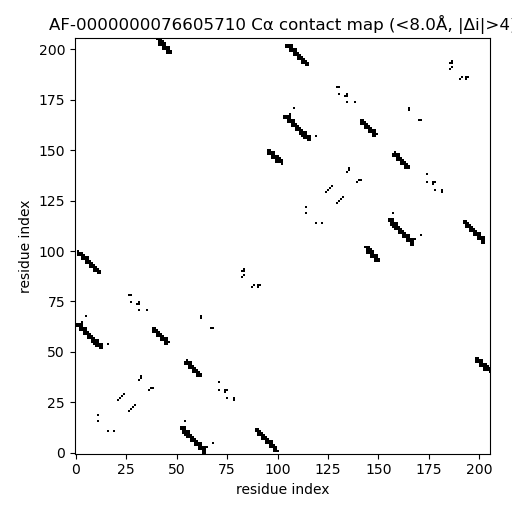14 O O . ASP B 1 73 ? -7.004 13.031 10.938 1 97 73 ASP B O 1
ATOM 1418 N N . ASP B 1 74 ? -7.215 12.281 13.047 1 97.44 74 ASP B N 1
ATOM 1419 C CA . ASP B 1 74 ? -7.461 13.594 13.633 1 97.44 74 ASP B CA 1
ATOM 1420 C C . ASP B 1 74 ? -6.254 14.508 13.445 1 97.44 74 ASP B C 1
ATOM 1422 O O . ASP B 1 74 ? -6.41 15.711 13.234 1 97.44 74 ASP B O 1
ATOM 1426 N N . LEU B 1 75 ? -5.074 13.953 13.523 1 97.69 75 LEU B N 1
ATOM 1427 C CA . LEU B 1 75 ? -3.848 14.734 13.406 1 97.69 75 LEU B CA 1
ATOM 1428 C C . LEU B 1 75 ? -3.592 15.117 11.953 1 97.69 75 LEU B C 1
ATOM 1430 O O . LEU B 1 75 ? -3.049 16.188 11.672 1 97.69 75 LEU B O 1
ATOM 1434 N N . LEU B 1 76 ? -3.953 1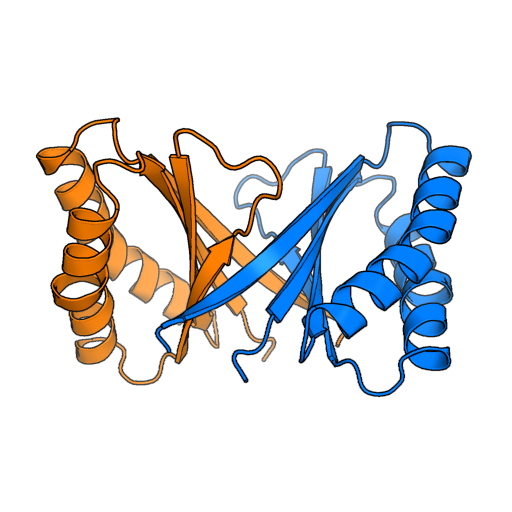4.234 11.039 1 97.81 76 LEU B N 1
ATOM 1435 C CA . LEU B 1 76 ? -3.684 14.461 9.625 1 97.81 76 LEU B CA 1
ATOM 1436 C C . LEU B 1 76 ? -4.656 15.477 9.047 1 97.81 76 LEU B C 1
ATOM 1438 O O . LEU B 1 76 ? -4.289 16.25 8.156 1 97.81 76 LEU B O 1
ATOM 1442 N N . ALA B 1 77 ? -5.883 15.484 9.562 1 97.12 77 ALA B N 1
ATOM 1443 C CA . ALA B 1 77 ? -6.973 16.234 8.953 1 97.12 77 ALA B CA 1
ATOM 1444 C C . ALA B 1 77 ? -6.59 17.703 8.781 1 97.12 77 ALA B C 1
ATOM 1446 O O . ALA B 1 77 ? -6.617 18.234 7.672 1 97.12 77 ALA B O 1
ATOM 1447 N N . PRO B 1 78 ? -6.133 18.422 9.836 1 97.19 78 PRO B N 1
ATOM 1448 C CA . PRO B 1 78 ? -5.777 19.828 9.664 1 97.19 78 PRO B CA 1
ATOM 1449 C C . PRO B 1 78 ? -4.578 20.031 8.742 1 97.19 78 PRO B C 1
ATOM 1451 O O . PRO B 1 78 ? -4.5 21.047 8.039 1 97.19 78 PRO B O 1
ATOM 1454 N N . GLU B 1 79 ? -3.562 19.125 8.742 1 97.12 79 GLU B N 1
ATOM 1455 C CA . GLU B 1 79 ? -2.396 19.234 7.871 1 97.12 79 GLU B CA 1
ATOM 1456 C C . GLU B 1 79 ? -2.787 19.078 6.406 1 97.12 79 GLU B C 1
ATOM 1458 O O . GLU B 1 79 ? -2.332 19.844 5.551 1 97.12 79 GLU B O 1
ATOM 1463 N N . LEU B 1 80 ? -3.688 18.125 6.168 1 96.88 80 LEU B N 1
ATOM 1464 C CA . LEU B 1 80 ? -4.152 17.891 4.805 1 96.88 80 LEU B CA 1
ATOM 1465 C C . LEU B 1 80 ? -5.004 19.062 4.316 1 96.88 80 LEU B C 1
ATOM 1467 O O . LEU B 1 80 ? -4.91 19.453 3.152 1 96.88 80 LEU B O 1
ATOM 1471 N N . GLN B 1 81 ? -5.812 19.578 5.219 1 96.12 81 GLN B N 1
ATOM 1472 C CA . GLN B 1 81 ? -6.598 20.75 4.863 1 96.12 81 GLN B CA 1
ATOM 1473 C C . GLN B 1 81 ? -5.695 21.938 4.523 1 96.12 81 GLN B C 1
ATOM 1475 O O . GLN B 1 81 ? -5.973 22.688 3.584 1 96.12 81 GLN B O 1
ATOM 1480 N N . SER B 1 82 ? -4.641 22.078 5.289 1 94.31 82 SER B N 1
ATOM 1481 C CA . SER B 1 82 ? -3.695 23.156 5.031 1 94.31 82 SER B CA 1
ATOM 1482 C C . SER B 1 82 ? -3.002 22.969 3.684 1 94.31 82 SER B C 1
ATOM 1484 O O . SER B 1 82 ? -2.73 23.953 2.982 1 94.31 82 SER B O 1
ATOM 1486 N N . LEU B 1 83 ? -2.637 21.75 3.324 1 94.56 83 LEU B N 1
ATOM 1487 C CA . LEU B 1 83 ? -2.041 21.438 2.029 1 94.56 83 LEU B CA 1
ATOM 1488 C C . LEU B 1 83 ? -2.977 21.828 0.89 1 94.56 83 LEU B C 1
ATOM 1490 O O . LEU B 1 83 ? -2.555 22.469 -0.071 1 94.56 83 LEU B O 1
ATOM 1494 N N . VAL B 1 84 ? -4.242 21.547 1.05 1 93.81 84 VAL B N 1
ATOM 1495 C CA . VAL B 1 84 ? -5.258 21.875 0.052 1 93.81 84 VAL B CA 1
ATOM 1496 C C . VAL B 1 84 ? -5.418 23.391 -0.046 1 93.81 84 VAL B C 1
ATOM 1498 O O . VAL B 1 84 ? -5.555 23.938 -1.143 1 93.81 84 VAL B O 1
ATOM 1501 N N . ALA B 1 85 ? -5.418 24.047 1.097 1 94.75 85 ALA B N 1
ATOM 1502 C CA . ALA B 1 85 ? -5.566 25.5 1.119 1 94.75 85 ALA B CA 1
ATOM 1503 C C . ALA B 1 85 ? -4.414 26.188 0.387 1 94.75 85 ALA B C 1
ATOM 1505 O O . ALA B 1 85 ? -4.609 27.203 -0.281 1 94.75 85 ALA B O 1
ATOM 1506 N N . GLN B 1 86 ? -3.273 25.594 0.442 1 93.88 86 GLN B N 1
ATOM 1507 C CA . GLN B 1 86 ? -2.078 26.219 -0.121 1 93.88 86 GLN B CA 1
ATOM 1508 C C . GLN B 1 86 ? -1.933 25.875 -1.604 1 93.88 86 GLN B C 1
ATOM 1510 O O . GLN B 1 86 ? -1.519 26.719 -2.398 1 93.88 86 GLN B O 1
ATOM 1515 N N . PHE B 1 87 ? -2.293 24.641 -1.983 1 94.12 87 PHE B N 1
ATOM 1516 C CA . PHE B 1 87 ? -1.951 24.203 -3.33 1 94.12 87 PHE B CA 1
ATOM 1517 C C . PHE B 1 87 ? -3.209 23.891 -4.137 1 94.12 87 PHE B C 1
ATOM 1519 O O . PHE B 1 87 ? -3.127 23.578 -5.324 1 94.12 87 PHE B O 1
ATOM 1526 N N . GLY B 1 88 ? -4.328 24 -3.521 1 92 88 GLY B N 1
ATOM 1527 C CA . GLY B 1 88 ? -5.574 23.703 -4.203 1 92 88 GLY B CA 1
ATOM 1528 C C . GLY B 1 88 ? -5.68 22.25 -4.629 1 92 88 GLY B C 1
ATOM 1529 O O . GLY B 1 88 ? -5.41 21.344 -3.84 1 92 88 GLY B O 1
ATOM 1530 N N . ASP B 1 89 ? -6.07 22.078 -5.922 1 93.06 89 ASP B N 1
ATOM 1531 C CA . ASP B 1 89 ? -6.277 20.719 -6.406 1 93.06 89 ASP B CA 1
ATOM 1532 C C . ASP B 1 89 ? -5.043 20.203 -7.145 1 93.06 89 ASP B C 1
ATOM 1534 O O . ASP B 1 89 ? -5.109 19.188 -7.84 1 93.06 89 ASP B O 1
ATOM 1538 N N . LYS B 1 90 ? -4.004 20.922 -6.953 1 95.56 90 LYS B N 1
ATOM 1539 C CA . LYS B 1 90 ? -2.785 20.5 -7.637 1 95.56 90 LYS B CA 1
ATOM 1540 C C . LYS B 1 90 ? -2.201 19.25 -7.008 1 95.56 90 LYS B C 1
ATOM 1542 O O . LYS B 1 90 ? -1.607 18.406 -7.699 1 95.56 90 LYS B O 1
ATOM 1547 N N . ILE B 1 91 ? -2.262 19.203 -5.629 1 97.06 91 ILE B N 1
ATOM 1548 C CA . ILE B 1 91 ? -1.888 18 -4.887 1 97.06 91 ILE B CA 1
ATOM 1549 C C . ILE B 1 91 ? -3.137 17.359 -4.297 1 97.06 91 ILE B C 1
ATOM 1551 O O . ILE B 1 91 ? -3.859 17.984 -3.518 1 97.06 91 ILE B O 1
ATOM 1555 N N . THR B 1 92 ? -3.367 16.156 -4.738 1 96.75 92 THR B N 1
ATOM 1556 C CA . THR B 1 92 ? -4.504 15.414 -4.199 1 96.75 92 THR B CA 1
ATOM 1557 C C . THR B 1 92 ? -4.035 14.266 -3.322 1 96.75 92 THR B C 1
ATOM 1559 O O . THR B 1 92 ? -2.865 13.875 -3.371 1 96.75 92 THR B O 1
ATOM 1562 N N . HIS B 1 93 ? -4.938 13.867 -2.457 1 96.56 93 HIS B N 1
ATOM 1563 C CA . HIS B 1 93 ? -4.586 12.773 -1.557 1 96.56 93 HIS B CA 1
ATOM 1564 C C . HIS B 1 93 ? -5.773 11.852 -1.323 1 96.56 93 HIS B C 1
ATOM 1566 O O . HIS B 1 93 ? -6.926 12.258 -1.505 1 96.56 93 HIS B O 1
ATOM 1572 N N . PHE B 1 94 ? -5.484 10.641 -0.962 1 94.44 94 PHE B N 1
ATOM 1573 C CA . PHE B 1 94 ? -6.441 9.586 -0.642 1 94.44 94 PHE B CA 1
ATOM 1574 C C . PHE B 1 94 ? -5.906 8.695 0.474 1 94.44 94 PHE B C 1
ATOM 1576 O O . PHE B 1 94 ? -4.738 8.305 0.457 1 94.44 94 PHE B O 1
ATOM 1583 N N . SER B 1 95 ? -6.867 8.445 1.476 1 95.12 95 SER B N 1
ATOM 1584 C CA . SER B 1 95 ? -6.445 7.598 2.59 1 95.12 95 SER B CA 1
ATOM 1585 C C . SER B 1 95 ? -7.285 6.332 2.672 1 95.12 95 SER B C 1
ATOM 1587 O O . SER B 1 95 ? -8.453 6.328 2.285 1 95.12 95 SER B O 1
ATOM 1589 N N . SER B 1 96 ? -6.633 5.289 3.143 1 93.81 96 SER B N 1
ATOM 1590 C CA . SER B 1 96 ? -7.301 4.016 3.398 1 93.81 96 SER B CA 1
ATOM 1591 C C . SER B 1 96 ? -6.66 3.283 4.574 1 93.81 96 SER B C 1
ATOM 1593 O O . SER B 1 96 ? -5.547 3.613 4.988 1 93.81 96 SER B O 1
ATOM 1595 N N . VAL B 1 97 ? -7.477 2.42 5.156 1 95.75 97 VAL B N 1
ATOM 1596 C CA . VAL B 1 97 ? -6.965 1.542 6.203 1 95.75 97 VAL B CA 1
ATOM 1597 C C . VAL B 1 97 ? -6.785 0.13 5.652 1 95.75 97 VAL B C 1
ATOM 1599 O O . VAL B 1 97 ? -7.648 -0.378 4.934 1 95.75 97 VAL B O 1
ATOM 1602 N N . MET B 1 98 ? -5.602 -0.362 5.949 1 95.94 98 MET B N 1
ATOM 1603 C CA . MET B 1 98 ? -5.301 -1.745 5.586 1 95.94 98 MET B CA 1
ATOM 1604 C C . MET B 1 98 ? -5.137 -2.609 6.832 1 95.94 98 MET B C 1
ATOM 1606 O O . MET B 1 98 ? -4.508 -2.189 7.805 1 95.94 98 MET B O 1
ATOM 1610 N N . LYS B 1 99 ? -5.789 -3.74 6.754 1 95.06 99 LYS B N 1
ATOM 1611 C CA . LYS B 1 99 ? -5.688 -4.73 7.824 1 95.06 99 LYS B CA 1
ATOM 1612 C C . LYS B 1 99 ? -4.957 -5.98 7.344 1 95.06 99 LYS B C 1
ATOM 1614 O O . LYS B 1 99 ? -5.332 -6.574 6.328 1 95.06 99 LYS B O 1
ATOM 1619 N N . ARG B 1 100 ? -3.934 -6.332 8.102 1 93.94 100 ARG B N 1
ATOM 1620 C CA . ARG B 1 100 ? -3.189 -7.531 7.73 1 93.94 100 ARG B CA 1
ATOM 1621 C C . ARG B 1 100 ? -4.051 -8.781 7.898 1 93.94 100 ARG B C 1
ATOM 1623 O O . ARG B 1 100 ? -4.66 -8.984 8.945 1 93.94 100 ARG B O 1
ATOM 1630 N N . THR B 1 101 ? -4.148 -9.531 6.797 1 93.19 101 THR B N 1
ATOM 1631 C CA . THR B 1 101 ? -4.996 -10.719 6.852 1 93.19 101 THR B CA 1
ATOM 1632 C C . THR B 1 101 ? -4.152 -11.984 6.758 1 93.19 101 THR B C 1
ATOM 1634 O O . THR B 1 101 ? -4.609 -13.07 7.133 1 93.19 101 THR B O 1
ATOM 1637 N N . MET B 1 102 ? -3.119 -12.023 6.094 1 82.12 102 MET B N 1
ATOM 1638 C CA . MET B 1 102 ? -2.174 -13.133 6.023 1 82.12 102 MET B CA 1
ATOM 1639 C C . MET B 1 102 ? -0.738 -12.633 6.156 1 82.12 102 MET B C 1
ATOM 1641 O O . MET B 1 102 ? -0.431 -11.5 5.766 1 82.12 102 MET B O 1
ATOM 1645 N N . GLY B 1 103 ? 0.177 -13.469 6.605 1 67.31 103 GLY B N 1
ATOM 1646 C CA . GLY B 1 103 ? 1.595 -13.164 6.703 1 67.31 103 GLY B CA 1
ATOM 1647 C C . GLY B 1 103 ? 1.955 -12.391 7.957 1 67.31 103 GLY B C 1
ATOM 1648 O O . GLY B 1 103 ? 1.08 -11.82 8.617 1 67.31 103 GLY B O 1
#

Organism: NCBI:txid889453

pLDDT: mean 93.5, std 8.19, range [47.72, 98.06]

Nearest PDB structures (foldseek):
  2n76-assembly1_A  TM=6.166E-01  e=2.922E-04  synthetic construct
  3bgu-assembly1_A  TM=6.277E-01  e=4.161E-04  Thermobifida fusca YX
  4zos-assembly1_C  TM=7.188E-01  e=1.326E-02  Yersinia enterocolitica subsp. enterocolitica 8081
  2jdj-assembly1_A  TM=5.961E-01  e=6.544E-03  Hahella chejuensis
  1iuj-assembly1_B  TM=6.014E-01  e=6.098E-03  Thermus thermophilus